Protein AF-A0A9W7GN10-F1 (afdb_monomer)

Radius of gyration: 28.18 Å; Cα contacts (8 Å, |Δi|>4): 131; chains: 1; bounding box: 59×63×64 Å

Structure (mmCIF, N/CA/C/O backbone):
data_AF-A0A9W7GN10-F1
#
_entry.id   AF-A0A9W7GN10-F1
#
loop_
_atom_site.group_PDB
_atom_site.id
_atom_site.type_symbol
_atom_site.label_atom_id
_atom_site.label_alt_id
_atom_site.label_comp_id
_atom_site.label_asym_id
_atom_site.label_entity_id
_atom_site.label_seq_id
_atom_site.pdbx_PDB_ins_code
_atom_site.Cartn_x
_atom_site.Cartn_y
_atom_site.Cartn_z
_atom_site.occupancy
_atom_site.B_iso_or_equiv
_atom_site.auth_seq_id
_atom_site.auth_comp_id
_atom_site.auth_asym_id
_atom_site.auth_atom_id
_atom_site.pdbx_PDB_model_num
ATOM 1 N N . MET A 1 1 ? 25.294 -47.839 -2.518 1.00 44.84 1 MET A N 1
ATOM 2 C CA . MET A 1 1 ? 24.244 -48.645 -3.181 1.00 44.84 1 MET A CA 1
ATOM 3 C C . MET A 1 1 ? 23.177 -48.865 -2.124 1.00 44.84 1 MET A C 1
ATOM 5 O O . MET A 1 1 ? 23.563 -49.245 -1.034 1.00 44.84 1 MET A O 1
ATOM 9 N N . ALA A 1 2 ? 21.905 -48.540 -2.294 1.00 44.47 2 ALA A N 1
ATOM 10 C CA . ALA A 1 2 ? 21.097 -48.477 -3.503 1.00 44.47 2 ALA A CA 1
ATOM 11 C C . ALA A 1 2 ? 20.222 -47.211 -3.514 1.00 44.47 2 ALA A C 1
ATOM 13 O O . ALA A 1 2 ? 19.892 -46.679 -2.459 1.00 44.47 2 ALA A O 1
ATOM 14 N N . GLY A 1 3 ? 19.918 -46.718 -4.716 1.00 45.72 3 GLY A N 1
ATOM 15 C CA . GLY A 1 3 ? 18.874 -45.724 -4.925 1.00 45.72 3 GLY A CA 1
ATOM 16 C C . GLY A 1 3 ? 17.519 -46.406 -4.810 1.00 45.72 3 GLY A C 1
ATOM 17 O O . GLY A 1 3 ? 17.308 -47.440 -5.442 1.00 45.72 3 GLY A O 1
ATOM 18 N N . GLU A 1 4 ? 16.644 -45.847 -3.984 1.00 52.84 4 GLU A N 1
ATOM 19 C CA . GLU A 1 4 ? 15.238 -46.224 -3.966 1.00 52.84 4 GLU A CA 1
ATOM 20 C C . GLU A 1 4 ? 14.547 -45.566 -5.162 1.00 52.84 4 GLU A C 1
ATOM 22 O O . GLU A 1 4 ? 14.570 -44.350 -5.363 1.00 52.84 4 GLU A O 1
ATOM 27 N N . ASP A 1 5 ? 14.037 -46.455 -5.999 1.00 51.25 5 ASP A N 1
ATOM 28 C CA . ASP A 1 5 ? 13.293 -46.253 -7.224 1.00 51.25 5 ASP A CA 1
ATOM 29 C C . ASP A 1 5 ? 11.908 -45.675 -6.887 1.00 51.25 5 ASP A C 1
ATOM 31 O O . ASP A 1 5 ? 11.032 -46.383 -6.400 1.00 51.25 5 ASP A O 1
ATOM 35 N N . LEU A 1 6 ? 11.710 -44.370 -7.109 1.00 53.41 6 LEU A N 1
ATOM 36 C CA . LEU A 1 6 ? 10.413 -43.680 -6.972 1.00 53.41 6 LEU A CA 1
ATOM 37 C C . LEU A 1 6 ? 9.517 -43.895 -8.214 1.00 53.41 6 LEU A C 1
ATOM 39 O O . LEU A 1 6 ? 8.816 -42.983 -8.651 1.00 53.41 6 LEU A O 1
ATOM 43 N N . GLY A 1 7 ? 9.609 -45.073 -8.835 1.00 54.56 7 GLY A N 1
ATOM 44 C CA . GLY A 1 7 ? 9.117 -45.355 -10.182 1.00 54.56 7 GLY A CA 1
ATOM 45 C C . GLY A 1 7 ? 7.857 -46.214 -10.295 1.00 54.56 7 GLY A C 1
ATOM 46 O O . GLY A 1 7 ? 7.603 -46.712 -11.389 1.00 54.56 7 GLY A O 1
ATOM 47 N N . GLN A 1 8 ? 7.072 -46.422 -9.237 1.00 55.97 8 GLN A N 1
ATOM 48 C CA . GLN A 1 8 ? 5.815 -47.182 -9.325 1.00 55.97 8 GLN A CA 1
ATOM 49 C C . GLN A 1 8 ? 4.685 -46.463 -8.582 1.00 55.97 8 GLN A C 1
ATOM 51 O O . GLN A 1 8 ? 4.942 -45.815 -7.574 1.00 55.97 8 GLN A O 1
ATOM 56 N N . ASP A 1 9 ? 3.473 -46.569 -9.138 1.00 51.78 9 ASP A N 1
ATOM 57 C CA . ASP A 1 9 ? 2.175 -46.062 -8.645 1.00 51.78 9 ASP A CA 1
ATOM 58 C C . ASP A 1 9 ? 1.602 -44.831 -9.383 1.00 51.78 9 ASP A C 1
ATOM 60 O O . ASP A 1 9 ? 1.036 -43.920 -8.783 1.00 51.78 9 ASP A O 1
ATOM 64 N N . PHE A 1 10 ? 1.687 -44.821 -10.721 1.00 50.47 10 PHE A N 1
ATOM 65 C CA . PHE A 1 10 ? 0.870 -43.940 -11.581 1.00 50.47 10 PHE A CA 1
ATOM 66 C C . PHE A 1 10 ? -0.143 -44.697 -12.464 1.00 50.47 10 PHE A C 1
ATOM 68 O O . PHE A 1 10 ? -0.707 -44.100 -13.379 1.00 50.47 10 PHE A O 1
ATOM 75 N N . ASP A 1 11 ? -0.408 -45.979 -12.188 1.00 50.91 11 ASP A N 1
ATOM 76 C CA . ASP A 1 11 ? -1.295 -46.814 -13.019 1.00 50.91 11 ASP A CA 1
ATOM 77 C C . ASP A 1 11 ? -2.729 -46.984 -12.467 1.00 50.91 11 ASP A C 1
ATOM 79 O O . ASP A 1 11 ? -3.570 -47.572 -13.142 1.00 50.91 11 ASP A O 1
ATOM 83 N N . ASP A 1 12 ? -3.060 -46.392 -11.312 1.00 53.00 12 ASP A N 1
ATOM 84 C CA . ASP A 1 12 ? -4.376 -46.552 -10.661 1.00 53.00 12 ASP A CA 1
ATOM 85 C C . ASP A 1 12 ? -5.367 -45.399 -10.916 1.00 53.00 12 ASP A C 1
ATOM 87 O O . ASP A 1 12 ? -6.375 -45.269 -10.221 1.00 53.00 12 ASP A O 1
ATOM 91 N N . PHE A 1 13 ? -5.141 -44.555 -11.930 1.00 49.00 13 PHE A N 1
ATOM 92 C CA . PHE A 1 13 ? -6.152 -43.574 -12.346 1.00 49.00 13 PHE A CA 1
ATOM 93 C C . PHE A 1 13 ? -7.230 -44.267 -13.194 1.00 49.00 13 PHE A C 1
ATOM 95 O O . PHE A 1 13 ? -7.307 -44.098 -14.416 1.00 49.00 13 PHE A O 1
ATOM 102 N N . ASP A 1 14 ? -8.060 -45.088 -12.545 1.00 53.44 14 ASP A N 1
ATOM 103 C CA . ASP A 1 14 ? -9.328 -45.492 -13.134 1.00 53.44 14 ASP A CA 1
ATOM 104 C C . ASP A 1 14 ? -10.125 -44.210 -13.445 1.00 53.44 14 ASP A C 1
ATOM 106 O O . 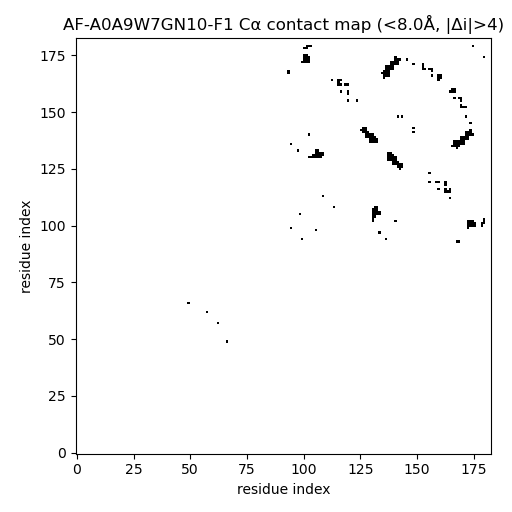ASP A 1 14 ? -10.152 -43.245 -12.684 1.00 53.44 14 ASP A O 1
ATOM 110 N N . GLY A 1 15 ? -10.660 -44.110 -14.658 1.00 55.91 15 GLY A N 1
ATOM 111 C CA . GLY A 1 15 ? -11.248 -42.873 -15.174 1.00 55.91 15 GLY A CA 1
ATOM 112 C C . GLY A 1 15 ? -12.588 -42.492 -14.532 1.00 55.91 15 GLY A C 1
ATOM 113 O O . GLY A 1 15 ? -13.401 -41.858 -15.208 1.00 55.91 15 GLY A O 1
ATOM 114 N N . THR A 1 16 ? -12.874 -42.903 -13.294 1.00 52.44 16 THR A N 1
ATOM 115 C CA . THR A 1 16 ? -14.098 -42.522 -12.591 1.00 52.44 16 THR A CA 1
ATOM 116 C C . THR A 1 16 ? -13.901 -41.163 -11.916 1.00 52.44 16 THR A C 1
ATOM 118 O O . THR A 1 16 ? -13.077 -40.971 -11.031 1.00 52.44 16 THR A O 1
ATOM 121 N N . SER A 1 17 ? -14.603 -40.139 -12.410 1.00 52.22 17 SER A N 1
ATOM 122 C CA . SER A 1 17 ? -14.473 -38.790 -11.859 1.00 52.22 17 SER A CA 1
ATOM 123 C C . SER A 1 17 ? -15.276 -38.673 -10.559 1.00 52.22 17 SER A C 1
ATOM 125 O O . SER A 1 17 ? -16.498 -38.809 -10.604 1.00 52.22 17 SER A O 1
ATOM 127 N N . ASP A 1 18 ? -14.632 -38.288 -9.455 1.00 57.78 18 ASP A N 1
ATOM 128 C CA . ASP A 1 18 ? -15.254 -37.915 -8.164 1.00 57.78 18 ASP A CA 1
ATOM 129 C C . ASP A 1 18 ? -16.036 -36.580 -8.214 1.00 57.78 18 ASP A C 1
ATOM 131 O O . ASP A 1 18 ? -16.223 -35.881 -7.214 1.00 57.78 18 ASP A O 1
ATOM 135 N N . ALA A 1 19 ? -16.483 -36.169 -9.402 1.00 56.00 19 ALA A N 1
ATOM 136 C CA . ALA A 1 19 ? -17.251 -34.948 -9.554 1.00 56.00 19 ALA A CA 1
ATOM 137 C C . ALA A 1 19 ? -18.649 -35.130 -8.927 1.00 56.00 19 ALA A C 1
ATOM 139 O O . ALA A 1 19 ? -19.344 -36.099 -9.244 1.00 56.00 19 ALA A O 1
ATOM 140 N N . PRO A 1 20 ? -19.102 -34.201 -8.066 1.00 55.50 20 PRO A N 1
ATOM 141 C CA . PRO A 1 20 ? -20.444 -34.250 -7.503 1.00 55.50 20 PRO A CA 1
ATOM 142 C C . PRO A 1 20 ? -21.514 -34.223 -8.616 1.00 55.50 20 PRO A C 1
ATOM 144 O O . PRO A 1 20 ? -21.316 -33.561 -9.646 1.00 55.50 20 PRO A O 1
ATOM 147 N N . PRO A 1 21 ? -22.660 -34.905 -8.411 1.00 58.84 21 PRO A N 1
ATOM 148 C CA . PRO A 1 21 ? -23.672 -35.150 -9.446 1.00 58.84 21 PRO A CA 1
ATOM 149 C C . PRO A 1 21 ? -24.326 -33.881 -10.021 1.00 58.84 21 PRO A C 1
ATOM 151 O O . PRO A 1 21 ? -24.891 -33.939 -11.109 1.00 58.84 21 PRO A O 1
ATOM 154 N N . ASP A 1 22 ? -24.190 -32.737 -9.341 1.00 58.12 22 ASP A N 1
ATOM 155 C CA . ASP A 1 22 ? -24.749 -31.436 -9.745 1.00 58.12 22 ASP A CA 1
ATOM 156 C C . ASP A 1 22 ? -23.720 -30.482 -10.378 1.00 58.12 22 ASP A C 1
ATOM 158 O O . ASP A 1 22 ? -23.957 -29.277 -10.511 1.00 58.12 22 ASP A O 1
ATOM 162 N N . SER A 1 23 ? -22.556 -30.988 -10.789 1.00 52.97 23 SER A N 1
ATOM 163 C CA . SER A 1 23 ? -21.639 -30.187 -11.598 1.00 52.97 23 SER A CA 1
ATOM 164 C C . SER A 1 23 ? -22.285 -29.873 -12.960 1.00 52.97 23 SER A C 1
ATOM 166 O O . SER A 1 23 ? -22.791 -30.777 -13.631 1.00 52.97 23 SER A O 1
ATOM 168 N N . PRO A 1 24 ? -22.313 -28.601 -13.408 1.00 55.91 24 PRO A N 1
ATOM 169 C CA . PRO A 1 24 ? -22.823 -28.281 -14.732 1.00 55.91 24 PRO A CA 1
ATOM 170 C C . PRO A 1 24 ? -22.014 -29.075 -15.763 1.00 55.91 24 PRO A C 1
ATOM 172 O O . PRO A 1 24 ? -20.814 -28.857 -15.910 1.00 55.91 24 PRO A O 1
ATOM 175 N N . GLN A 1 25 ? -22.684 -29.971 -16.499 1.00 53.56 25 GLN A N 1
ATOM 176 C CA . GLN A 1 25 ? -22.127 -30.861 -17.539 1.00 53.56 25 GLN A CA 1
ATOM 177 C C . GLN A 1 25 ? -21.469 -30.121 -18.722 1.00 53.56 25 GLN A C 1
ATOM 179 O O . GLN A 1 25 ? -21.142 -30.707 -19.754 1.00 53.56 25 GLN A O 1
ATOM 184 N N . TYR A 1 26 ? -21.278 -28.811 -18.603 1.00 51.88 26 TYR A N 1
ATOM 185 C CA . TYR A 1 26 ? -20.579 -27.984 -19.562 1.00 51.88 26 TYR A CA 1
ATOM 186 C C . TYR A 1 26 ? -19.070 -28.139 -19.368 1.00 51.88 26 TYR A C 1
ATOM 188 O O . TYR A 1 26 ? -18.374 -27.240 -18.900 1.00 51.88 26 TYR A O 1
ATOM 196 N N . SER A 1 27 ? -18.531 -29.279 -19.799 1.00 55.25 27 SER A N 1
ATOM 197 C CA . SER A 1 27 ? -17.137 -29.285 -20.230 1.00 55.25 27 SER A CA 1
ATOM 198 C C . SER A 1 27 ? -17.023 -28.254 -21.361 1.00 55.25 27 SER A C 1
ATOM 200 O O . SER A 1 27 ? -17.780 -28.349 -22.337 1.00 55.25 27 SER A O 1
ATOM 202 N N . PRO A 1 28 ? -16.145 -27.237 -21.263 1.00 55.19 28 PRO A N 1
ATOM 203 C CA . PRO A 1 28 ? -15.944 -26.310 -22.366 1.00 55.19 28 PRO A CA 1
ATOM 204 C C . PRO A 1 28 ? -15.623 -27.136 -23.609 1.00 55.19 28 PRO A C 1
ATOM 206 O O . PRO A 1 28 ? -14.780 -28.033 -23.548 1.00 55.19 28 PRO A O 1
ATOM 209 N N . LYS A 1 29 ? -16.339 -26.887 -24.717 1.00 56.59 29 LYS A N 1
ATOM 210 C CA . LYS A 1 29 ? -16.110 -27.600 -25.979 1.00 56.59 29 LYS A CA 1
ATOM 211 C C . LYS A 1 29 ? -14.614 -27.550 -26.260 1.00 56.59 29 LYS A C 1
ATOM 213 O O . LYS A 1 29 ? -14.083 -26.472 -26.518 1.00 56.59 29 LYS A O 1
ATOM 218 N N . VAL A 1 30 ? -13.949 -28.703 -26.189 1.00 54.75 30 VAL A N 1
ATOM 219 C CA . VAL A 1 30 ? -12.543 -28.829 -26.560 1.00 54.75 30 VAL A CA 1
ATOM 220 C C . VAL A 1 30 ? -12.482 -28.491 -28.040 1.00 54.75 30 VAL A C 1
ATOM 222 O O . VAL A 1 30 ? -12.820 -29.307 -28.900 1.00 54.75 30 VAL A O 1
ATOM 225 N N . VAL A 1 31 ? -12.143 -27.240 -28.341 1.00 59.53 31 VAL A N 1
ATOM 226 C CA . VAL A 1 31 ? -11.928 -26.789 -29.708 1.00 59.53 31 VAL A CA 1
ATOM 227 C C . VAL A 1 31 ? -10.751 -27.610 -30.206 1.00 59.53 31 VAL A C 1
ATOM 229 O O . VAL A 1 31 ? -9.636 -27.453 -29.721 1.00 59.53 31 VAL A O 1
ATOM 232 N N . LYS A 1 32 ? -10.997 -28.549 -31.123 1.00 57.34 32 LYS A N 1
ATOM 233 C CA . LYS A 1 32 ? -9.935 -29.343 -31.741 1.00 57.34 32 LYS A CA 1
ATOM 234 C C . LYS A 1 32 ? -9.105 -28.408 -32.619 1.00 57.34 32 LYS A C 1
ATOM 236 O O . LYS A 1 32 ? -9.384 -28.260 -33.799 1.00 57.34 32 LYS A O 1
ATOM 241 N N . TYR A 1 33 ? -8.057 -27.816 -32.058 1.00 54.06 33 TYR A N 1
ATOM 242 C CA . TYR A 1 33 ? -7.046 -27.014 -32.763 1.00 54.06 33 TYR A CA 1
ATOM 243 C C . TYR A 1 33 ? -6.107 -27.865 -33.641 1.00 54.06 33 TYR A C 1
ATOM 245 O O . TYR A 1 33 ? -5.028 -27.418 -34.010 1.00 54.06 33 TYR A O 1
ATOM 253 N N . LYS A 1 34 ? -6.516 -29.089 -34.018 1.00 59.22 34 LYS A N 1
ATOM 254 C CA . LYS A 1 34 ? -5.799 -29.965 -34.961 1.00 59.22 34 LYS A CA 1
ATOM 255 C C . LYS A 1 34 ? -5.964 -29.489 -36.411 1.00 59.22 34 LYS A C 1
ATOM 257 O O . LYS A 1 34 ? -6.233 -30.283 -37.306 1.00 59.22 34 LYS A O 1
ATOM 262 N N . THR A 1 35 ? -5.822 -28.195 -36.651 1.00 66.00 35 THR A N 1
ATOM 263 C CA . THR A 1 35 ? -5.437 -27.729 -37.978 1.00 66.00 35 THR A CA 1
ATOM 264 C C . THR A 1 35 ? -3.947 -28.023 -38.092 1.00 66.00 35 THR A C 1
ATOM 266 O O . THR A 1 35 ? -3.195 -27.664 -37.186 1.00 66.00 35 THR A O 1
ATOM 269 N N . GLU A 1 36 ? -3.519 -28.718 -39.147 1.00 66.69 36 GLU A N 1
ATOM 270 C CA . GLU A 1 36 ? -2.093 -28.938 -39.409 1.00 66.69 36 GLU A CA 1
ATOM 271 C C . GLU A 1 36 ? -1.365 -27.596 -39.300 1.00 66.69 36 GLU A C 1
ATOM 273 O O . GLU A 1 36 ? -1.706 -26.634 -39.994 1.00 66.69 36 GLU A O 1
ATOM 278 N N . TRP A 1 37 ? -0.429 -27.496 -38.356 1.00 71.81 37 TRP A N 1
ATOM 279 C CA . TRP A 1 37 ? 0.327 -26.272 -38.142 1.00 71.81 37 TRP A CA 1
ATOM 280 C C . TRP A 1 37 ? 1.178 -26.019 -39.385 1.00 71.81 37 TRP A C 1
ATOM 282 O O . TRP A 1 37 ? 2.185 -26.683 -39.606 1.00 71.81 37 TRP A O 1
ATOM 292 N N . LYS A 1 38 ? 0.764 -25.055 -40.211 1.00 74.44 38 LYS A N 1
ATOM 293 C CA . LYS A 1 38 ? 1.443 -24.691 -41.467 1.00 74.44 38 LYS A CA 1
ATOM 294 C C . LYS A 1 38 ? 2.706 -23.842 -41.253 1.00 74.44 38 LYS A C 1
ATOM 296 O O . LYS A 1 38 ? 3.162 -23.188 -42.183 1.00 74.44 38 LYS A O 1
ATOM 301 N N . GLY A 1 39 ? 3.251 -23.829 -40.034 1.00 75.38 39 GLY A N 1
ATOM 302 C CA . GLY A 1 39 ? 4.302 -22.903 -39.627 1.00 75.38 39 GLY A CA 1
ATOM 303 C C . GLY A 1 39 ? 3.787 -21.474 -39.435 1.00 7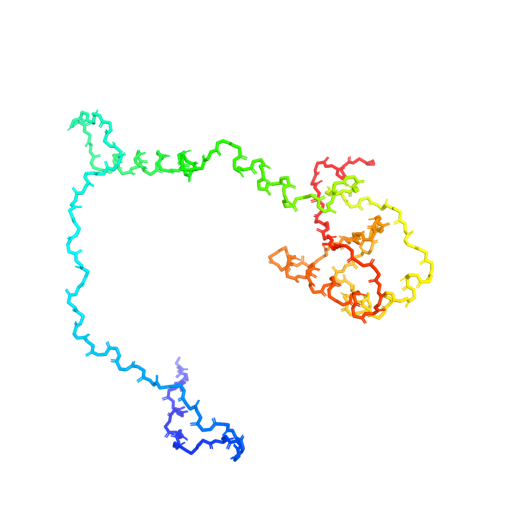5.38 39 GLY A C 1
ATOM 304 O O . GLY A 1 39 ? 2.605 -21.172 -39.619 1.00 75.38 39 GLY A O 1
ATOM 305 N N . PHE A 1 40 ? 4.680 -20.580 -39.020 1.00 69.38 40 PHE A N 1
ATOM 306 C CA . PHE A 1 40 ? 4.423 -19.145 -39.118 1.00 69.38 40 PHE A CA 1
ATOM 307 C C . PHE A 1 40 ? 4.556 -18.726 -40.583 1.00 69.38 40 PHE A C 1
ATOM 309 O O . PHE A 1 40 ? 5.404 -19.253 -41.294 1.00 69.38 40 PHE A O 1
ATOM 316 N N . THR A 1 41 ? 3.740 -17.775 -41.038 1.00 75.94 41 THR A N 1
ATOM 317 C CA . THR A 1 41 ? 3.950 -17.144 -42.347 1.00 75.94 41 THR A CA 1
ATOM 318 C C . THR A 1 41 ? 5.349 -16.544 -42.396 1.00 75.94 41 THR A C 1
ATOM 320 O O . THR A 1 41 ? 5.691 -15.777 -41.486 1.00 75.94 41 THR A O 1
ATOM 323 N N . ASP A 1 42 ? 6.112 -16.851 -43.447 1.00 62.62 42 ASP A N 1
ATOM 324 C CA . ASP A 1 42 ? 7.385 -16.187 -43.709 1.00 62.62 42 ASP A CA 1
ATOM 325 C C . ASP A 1 42 ? 7.139 -14.683 -43.751 1.00 62.62 42 ASP A C 1
ATOM 327 O O . ASP A 1 42 ? 6.392 -14.159 -44.580 1.00 62.62 42 ASP A O 1
ATOM 331 N N . ARG A 1 43 ? 7.709 -13.987 -42.770 1.00 51.25 43 ARG A N 1
ATOM 332 C CA . ARG A 1 43 ? 7.713 -12.532 -42.763 1.00 51.25 43 ARG A CA 1
ATOM 333 C C . ARG A 1 43 ? 8.867 -12.100 -43.644 1.00 51.25 43 ARG A C 1
ATOM 335 O O . ARG A 1 43 ? 9.951 -12.675 -43.546 1.00 51.25 43 ARG A O 1
ATOM 342 N N . GLU A 1 44 ? 8.648 -11.074 -44.460 1.00 53.28 44 GLU A N 1
ATOM 343 C CA . GLU A 1 44 ? 9.765 -10.388 -45.099 1.00 53.28 44 GLU A CA 1
ATOM 344 C C . GLU A 1 44 ? 10.795 -10.054 -44.023 1.00 53.28 44 GLU A C 1
ATOM 346 O O . GLU A 1 44 ? 10.456 -9.519 -42.960 1.00 53.28 44 GLU A O 1
ATOM 351 N N . ILE A 1 45 ? 12.052 -10.410 -44.288 1.00 56.19 45 ILE A N 1
ATOM 352 C CA . ILE A 1 45 ? 13.176 -9.997 -43.459 1.00 56.19 45 ILE A CA 1
ATOM 353 C C . ILE A 1 45 ? 13.319 -8.494 -43.686 1.00 56.19 45 ILE A C 1
ATOM 355 O O . ILE A 1 45 ? 14.129 -8.033 -44.486 1.00 56.19 45 ILE A O 1
ATOM 359 N N . THR A 1 46 ? 12.487 -7.706 -43.009 1.00 47.62 46 THR A N 1
ATOM 360 C CA . THR A 1 46 ? 12.707 -6.275 -42.880 1.00 47.62 46 THR A CA 1
ATOM 361 C C . THR A 1 46 ? 14.022 -6.160 -42.133 1.00 47.62 46 THR A C 1
ATOM 363 O O . THR A 1 46 ? 14.100 -6.598 -40.981 1.00 47.62 46 THR A O 1
ATOM 366 N N . GLY A 1 47 ? 15.062 -5.692 -42.827 1.00 50.50 47 GLY A N 1
ATOM 367 C CA . GLY A 1 47 ? 16.420 -5.594 -42.306 1.00 50.50 47 GLY A CA 1
ATOM 368 C C . GLY A 1 47 ? 16.435 -5.117 -40.857 1.00 50.50 47 GLY A C 1
ATOM 369 O O . GLY A 1 47 ? 15.604 -4.305 -40.442 1.00 50.50 47 GLY A O 1
ATOM 370 N N . ASN A 1 48 ? 17.355 -5.684 -40.080 1.00 46.31 48 ASN A N 1
ATOM 371 C CA . ASN A 1 48 ? 17.520 -5.397 -38.663 1.00 46.31 48 ASN A CA 1
ATOM 372 C C . ASN A 1 48 ? 17.384 -3.879 -38.428 1.00 46.31 48 ASN A C 1
ATOM 374 O O . ASN A 1 48 ? 18.099 -3.097 -39.051 1.00 46.31 48 ASN A O 1
ATOM 378 N N . ARG A 1 49 ? 16.451 -3.452 -37.566 1.00 47.56 49 ARG A N 1
ATOM 379 C CA . ARG A 1 49 ? 16.072 -2.030 -37.380 1.00 47.56 49 ARG A CA 1
ATOM 380 C C . ARG A 1 49 ? 17.210 -1.131 -36.864 1.00 47.56 49 ARG A C 1
ATOM 382 O O . ARG A 1 49 ? 17.019 0.070 -36.741 1.00 47.56 49 ARG A O 1
ATOM 389 N N . PHE A 1 50 ? 18.380 -1.712 -36.610 1.00 46.59 50 PHE A N 1
ATOM 390 C CA . PHE A 1 50 ? 19.661 -1.054 -36.343 1.00 46.59 50 PHE A CA 1
ATOM 391 C C . PHE A 1 50 ? 20.409 -0.652 -37.628 1.00 46.59 50 PHE A C 1
ATOM 393 O O . PHE A 1 50 ? 21.628 -0.512 -37.627 1.00 46.59 50 PHE A O 1
ATOM 400 N N . GLY A 1 51 ? 19.693 -0.496 -38.744 1.00 41.16 51 GLY A N 1
ATOM 401 C CA . GLY A 1 51 ? 20.228 -0.021 -40.016 1.00 41.16 51 GLY A CA 1
ATOM 402 C C . GLY A 1 51 ? 20.574 1.469 -39.994 1.00 41.16 51 GLY A C 1
ATOM 403 O O . GLY A 1 51 ? 19.981 2.250 -40.730 1.00 41.16 51 GLY A O 1
ATOM 404 N N . GLY A 1 52 ? 21.540 1.863 -39.165 1.00 46.97 52 GLY A N 1
ATOM 405 C CA . GLY A 1 52 ? 22.509 2.869 -39.591 1.00 46.97 52 GLY A CA 1
ATOM 406 C C . GLY A 1 52 ? 23.465 2.222 -40.594 1.00 46.97 52 GLY A C 1
ATOM 407 O O . GLY A 1 52 ? 23.571 0.997 -40.637 1.00 46.97 52 GLY A O 1
ATOM 408 N N . THR A 1 53 ? 24.141 3.011 -41.427 1.00 46.97 53 THR A N 1
ATOM 409 C CA . THR A 1 53 ? 25.214 2.534 -42.313 1.00 46.97 53 THR A CA 1
ATOM 410 C C . THR A 1 53 ? 26.298 1.854 -41.483 1.00 46.97 53 THR A C 1
ATOM 412 O O . THR A 1 53 ? 27.215 2.510 -40.991 1.00 46.97 53 THR A O 1
ATOM 415 N N . VAL A 1 54 ? 26.177 0.544 -41.282 1.00 49.06 54 VAL A N 1
ATOM 416 C CA . VAL A 1 54 ? 27.238 -0.244 -40.676 1.00 49.06 54 VAL A CA 1
ATOM 417 C C . VAL A 1 54 ? 28.264 -0.440 -41.776 1.00 49.06 54 VAL A C 1
ATOM 419 O O . VAL A 1 54 ? 27.998 -1.151 -42.740 1.00 49.06 54 VAL A O 1
ATOM 422 N N . SER A 1 55 ? 29.407 0.236 -41.671 1.00 47.53 55 SER A N 1
ATOM 423 C CA . SER A 1 55 ? 30.584 -0.167 -42.435 1.00 47.53 55 SER A CA 1
ATOM 424 C C . SER A 1 55 ? 30.808 -1.656 -42.177 1.00 47.53 55 SER A C 1
ATOM 426 O O . SER A 1 55 ? 30.840 -2.075 -41.020 1.00 47.53 55 SER A O 1
ATOM 428 N N . ASP A 1 56 ? 30.936 -2.453 -43.232 1.00 49.28 56 ASP A N 1
ATOM 429 C CA . ASP A 1 56 ? 31.051 -3.918 -43.179 1.00 49.28 56 ASP A CA 1
ATOM 430 C C . ASP A 1 56 ? 32.377 -4.437 -42.587 1.00 49.28 56 ASP A C 1
ATOM 432 O O . ASP A 1 56 ? 32.813 -5.553 -42.861 1.00 49.28 56 ASP A O 1
ATOM 436 N N . GLU A 1 57 ? 33.018 -3.660 -41.722 1.00 53.81 57 GLU A N 1
ATOM 437 C CA . GLU A 1 57 ? 34.282 -4.004 -41.089 1.00 53.81 57 GLU A CA 1
ATOM 438 C C . GLU A 1 57 ? 34.056 -4.269 -39.595 1.00 53.81 57 GLU A C 1
ATOM 440 O O . GLU A 1 57 ? 33.824 -3.355 -38.805 1.00 53.81 57 GLU A O 1
ATOM 445 N N . GLY A 1 58 ? 34.075 -5.552 -39.211 1.00 56.50 58 GLY A N 1
ATOM 446 C CA . GLY A 1 58 ? 34.038 -5.993 -37.811 1.00 56.50 58 GLY A CA 1
ATOM 447 C C . GLY A 1 58 ? 33.645 -7.465 -37.636 1.00 56.50 58 GLY A C 1
ATOM 448 O O . GLY A 1 58 ? 32.743 -7.968 -38.311 1.00 56.50 58 GLY A O 1
ATOM 449 N N . HIS A 1 59 ? 34.304 -8.171 -36.709 1.00 60.69 59 HIS A N 1
ATOM 450 C CA . HIS A 1 59 ? 34.006 -9.573 -36.396 1.00 60.69 59 HIS A CA 1
ATOM 451 C C . HIS A 1 59 ? 32.590 -9.727 -35.802 1.00 60.69 59 HIS A C 1
ATOM 453 O O . HIS A 1 59 ? 32.153 -8.947 -34.955 1.00 60.69 59 HIS A O 1
ATOM 459 N N . ALA A 1 60 ? 31.866 -10.782 -36.198 1.00 61.78 60 ALA A N 1
ATOM 460 C CA . ALA A 1 60 ? 30.454 -11.001 -35.846 1.00 61.78 60 ALA A CA 1
ATOM 461 C C . ALA A 1 60 ? 30.147 -10.970 -34.330 1.00 61.78 60 ALA A C 1
ATOM 463 O O . ALA A 1 60 ? 29.057 -10.561 -33.925 1.00 61.78 60 ALA A O 1
ATOM 464 N N . GLY A 1 61 ? 31.102 -11.373 -33.485 1.00 67.38 61 GLY A N 1
ATOM 465 C CA . GLY A 1 61 ? 30.953 -11.343 -32.026 1.00 67.38 61 GLY A CA 1
ATOM 466 C C . GLY A 1 61 ? 30.919 -9.929 -31.437 1.00 67.38 61 GLY A C 1
ATOM 467 O O . GLY A 1 61 ? 30.154 -9.667 -30.509 1.00 67.38 61 GLY A O 1
ATOM 468 N N . GLU A 1 62 ? 31.691 -9.002 -32.000 1.00 68.44 62 GLU A N 1
ATOM 469 C CA . GLU A 1 62 ? 31.743 -7.604 -31.555 1.00 68.44 62 GLU A CA 1
ATOM 470 C C . GLU A 1 62 ? 30.454 -6.876 -31.938 1.00 68.44 62 GLU A C 1
ATOM 472 O O . GLU A 1 62 ? 29.820 -6.254 -31.086 1.00 68.44 62 GLU A O 1
ATOM 477 N N . ARG A 1 63 ? 29.959 -7.101 -33.162 1.00 65.50 63 ARG A N 1
ATOM 478 C CA . ARG A 1 63 ? 28.676 -6.552 -33.635 1.00 65.50 63 ARG A CA 1
ATOM 479 C C . ARG A 1 63 ? 27.487 -7.025 -32.796 1.00 65.50 63 ARG A C 1
ATOM 481 O O . ARG A 1 63 ? 26.575 -6.247 -32.527 1.00 65.50 63 ARG A O 1
ATOM 488 N N . LEU A 1 64 ? 27.489 -8.280 -32.340 1.00 67.00 64 LEU A N 1
ATOM 489 C CA . LEU A 1 64 ? 26.449 -8.788 -31.439 1.00 67.00 64 LEU A CA 1
ATOM 490 C C . LEU A 1 64 ? 26.488 -8.090 -30.072 1.00 67.00 64 LEU A C 1
ATOM 492 O O . LEU A 1 64 ? 25.439 -7.795 -29.497 1.00 67.00 64 LEU A O 1
ATOM 496 N N . ASN A 1 65 ? 27.682 -7.831 -29.540 1.00 72.69 65 ASN A N 1
ATOM 497 C CA . ASN A 1 65 ? 27.842 -7.114 -28.277 1.00 72.69 65 ASN A CA 1
ATOM 498 C C . ASN A 1 65 ? 27.434 -5.644 -28.406 1.00 72.69 65 ASN A C 1
ATOM 500 O O . ASN A 1 65 ? 26.776 -5.124 -27.504 1.00 72.69 65 ASN A O 1
ATOM 504 N N . ASP A 1 66 ? 27.743 -5.013 -29.535 1.00 73.00 66 ASP A N 1
ATOM 505 C CA . ASP A 1 66 ? 27.352 -3.640 -29.839 1.00 73.00 66 ASP A CA 1
ATOM 506 C C . ASP A 1 66 ? 25.836 -3.513 -30.015 1.00 73.00 66 ASP A C 1
ATOM 508 O O . ASP A 1 66 ? 25.223 -2.683 -29.348 1.00 73.00 66 ASP A O 1
ATOM 512 N N . ALA A 1 67 ? 25.200 -4.413 -30.771 1.00 64.94 67 ALA A N 1
ATOM 513 C CA . ALA A 1 67 ? 23.744 -4.450 -30.915 1.00 64.94 67 ALA A CA 1
ATOM 514 C C . ALA A 1 67 ? 23.034 -4.715 -29.575 1.00 64.94 67 ALA A C 1
ATOM 516 O O . ALA A 1 67 ? 22.013 -4.104 -29.266 1.00 64.94 67 ALA A O 1
ATOM 517 N N . ARG A 1 68 ? 23.583 -5.594 -28.722 1.00 68.75 68 ARG A N 1
ATOM 518 C CA . ARG A 1 68 ? 23.066 -5.812 -27.357 1.00 68.75 68 ARG A CA 1
ATOM 519 C C . ARG A 1 68 ? 23.238 -4.577 -26.476 1.00 68.75 68 ARG A C 1
ATOM 521 O O . ARG A 1 68 ? 22.373 -4.309 -25.644 1.00 68.75 68 ARG A O 1
ATOM 528 N N . ARG A 1 69 ? 24.352 -3.855 -26.614 1.00 71.38 69 ARG A N 1
ATOM 529 C CA . ARG A 1 69 ? 24.621 -2.615 -25.877 1.00 71.38 69 ARG A CA 1
ATOM 530 C C . ARG A 1 69 ? 23.651 -1.522 -26.310 1.00 71.38 69 ARG A C 1
ATOM 532 O O . ARG A 1 69 ? 23.029 -0.919 -25.444 1.00 71.38 69 ARG A O 1
ATOM 539 N N . GLU A 1 70 ? 23.450 -1.353 -27.610 1.00 66.44 70 GLU A N 1
ATOM 540 C CA . GLU A 1 70 ? 22.503 -0.399 -28.183 1.00 66.44 70 GLU A CA 1
ATOM 541 C C . GLU A 1 70 ? 21.059 -0.732 -27.788 1.00 66.44 70 GLU A C 1
ATOM 543 O O . GLU A 1 70 ? 20.343 0.133 -27.293 1.00 66.44 70 GLU A O 1
ATOM 548 N N . ALA A 1 71 ? 20.647 -2.000 -27.877 1.00 64.06 71 ALA A N 1
ATOM 549 C CA . ALA A 1 71 ? 19.322 -2.437 -27.437 1.00 64.06 71 ALA A CA 1
ATOM 550 C C . ALA A 1 71 ? 19.087 -2.205 -25.932 1.00 64.06 71 ALA A C 1
ATOM 552 O O . ALA A 1 71 ? 17.988 -1.836 -25.527 1.00 64.06 71 ALA A O 1
ATOM 553 N N . ARG A 1 72 ? 20.112 -2.384 -25.085 1.00 65.06 72 ARG A N 1
ATOM 554 C CA . ARG A 1 72 ? 20.023 -2.095 -23.641 1.00 65.06 72 ARG A CA 1
ATOM 555 C C . ARG A 1 72 ? 20.001 -0.597 -23.343 1.00 65.06 72 ARG A C 1
ATOM 557 O O . ARG A 1 72 ? 19.295 -0.189 -22.427 1.00 65.06 72 ARG A O 1
ATOM 564 N N . GLN A 1 73 ? 20.755 0.204 -24.094 1.00 67.31 73 GLN A N 1
ATOM 565 C CA . GLN A 1 73 ? 20.772 1.665 -23.964 1.00 67.31 73 GLN A CA 1
ATOM 566 C C . GLN A 1 73 ? 19.450 2.286 -24.433 1.00 67.31 73 GLN A C 1
ATOM 568 O O . GLN A 1 73 ? 18.923 3.179 -23.777 1.00 67.31 73 GLN A O 1
ATOM 573 N N . ASN A 1 74 ? 18.867 1.743 -25.502 1.00 62.34 74 ASN A N 1
ATOM 574 C CA . ASN A 1 74 ? 17.643 2.228 -26.134 1.00 62.34 74 ASN A CA 1
ATOM 575 C C . ASN A 1 74 ? 16.402 1.402 -25.762 1.00 62.34 74 ASN A C 1
ATOM 577 O O . ASN A 1 74 ? 15.393 1.457 -26.465 1.00 62.34 74 ASN A O 1
ATOM 581 N N . ASN A 1 75 ? 16.436 0.658 -24.650 1.00 57.09 75 ASN A N 1
ATOM 582 C CA . ASN A 1 75 ? 15.373 -0.283 -24.264 1.00 57.09 75 ASN A CA 1
ATOM 583 C C . ASN A 1 75 ? 13.995 0.391 -24.070 1.00 57.09 75 ASN A C 1
ATOM 585 O O . ASN A 1 75 ? 12.970 -0.285 -24.047 1.00 57.09 75 ASN A O 1
ATOM 589 N N . ASN A 1 76 ? 13.970 1.729 -23.988 1.00 56.38 76 ASN A N 1
ATOM 590 C CA . ASN A 1 76 ? 12.776 2.562 -23.844 1.00 56.38 76 ASN A CA 1
ATOM 591 C C . ASN A 1 76 ? 12.576 3.561 -25.002 1.00 56.38 76 ASN A C 1
ATOM 593 O O . ASN A 1 76 ? 11.738 4.443 -24.879 1.00 56.38 76 ASN A O 1
ATOM 597 N N . ALA A 1 77 ? 13.309 3.458 -26.119 1.00 57.09 77 ALA A N 1
ATOM 598 C CA . ALA A 1 77 ? 13.214 4.417 -27.235 1.00 57.09 77 ALA A CA 1
ATOM 599 C C . ALA A 1 77 ? 11.833 4.438 -27.926 1.00 57.09 77 ALA A C 1
ATOM 601 O O . ALA A 1 77 ? 11.515 5.357 -28.673 1.00 57.09 77 ALA A O 1
ATOM 602 N N . TRP A 1 78 ? 11.014 3.417 -27.675 1.00 63.38 78 TRP A N 1
ATOM 603 C CA . TRP A 1 78 ? 9.631 3.301 -28.139 1.00 63.38 78 TRP A CA 1
ATOM 604 C C . TRP A 1 78 ? 8.621 4.008 -27.223 1.00 63.38 78 TRP A C 1
ATOM 606 O O . TRP A 1 78 ? 7.462 4.161 -27.602 1.00 63.38 78 TRP A O 1
ATOM 616 N N . LEU A 1 79 ? 9.040 4.431 -26.029 1.00 65.81 79 LEU A N 1
ATOM 617 C CA . LEU A 1 79 ? 8.228 5.199 -25.094 1.00 65.81 79 LEU A CA 1
ATOM 618 C C . LEU A 1 79 ? 8.650 6.664 -25.156 1.00 65.81 79 LEU A C 1
ATOM 620 O O . LEU A 1 79 ? 9.837 6.980 -25.238 1.00 65.81 79 LEU A O 1
ATOM 624 N N . SER A 1 80 ? 7.678 7.574 -25.100 1.00 74.94 80 SER A N 1
ATOM 625 C CA . SER A 1 80 ? 7.995 8.998 -25.004 1.00 74.94 80 SER A CA 1
ATOM 626 C C . SER A 1 80 ? 8.815 9.262 -23.730 1.00 74.94 80 SER A C 1
ATOM 628 O O . SER A 1 80 ? 8.608 8.574 -22.723 1.00 74.94 80 SER A O 1
ATOM 630 N N . PRO A 1 81 ? 9.705 10.273 -23.718 1.00 74.25 81 PRO A N 1
ATOM 631 C CA . PRO A 1 81 ? 10.462 10.646 -22.518 1.00 74.25 81 PRO A CA 1
ATOM 632 C C . PRO A 1 81 ? 9.578 10.878 -21.280 1.00 74.25 81 PRO A C 1
ATOM 634 O O . PRO A 1 81 ? 10.003 10.639 -20.152 1.00 74.25 81 PRO A O 1
ATOM 637 N N . GLU A 1 82 ? 8.328 11.286 -21.499 1.00 77.12 82 GLU A N 1
ATOM 638 C CA . GLU A 1 82 ? 7.320 11.549 -20.469 1.00 77.12 82 GLU A CA 1
ATOM 639 C C . GLU A 1 82 ? 6.689 10.274 -19.884 1.00 77.12 82 GLU A C 1
ATOM 641 O O . GLU A 1 82 ? 6.243 10.280 -18.740 1.00 77.12 82 GLU A O 1
ATOM 646 N N . SER A 1 83 ? 6.711 9.146 -20.604 1.00 73.94 83 SER A N 1
ATOM 647 C CA . SER A 1 83 ? 6.013 7.911 -20.205 1.00 73.94 83 SER A CA 1
ATOM 648 C C . SER A 1 83 ? 6.469 7.366 -18.846 1.00 73.94 83 SER A C 1
ATOM 650 O O . SER A 1 83 ? 5.655 6.883 -18.060 1.00 73.94 83 SER A O 1
ATOM 652 N N . SER A 1 84 ? 7.770 7.445 -18.548 1.00 69.81 84 SER A N 1
ATOM 653 C CA . SER A 1 84 ? 8.319 6.982 -17.267 1.00 69.81 84 SER A CA 1
ATOM 654 C C . SER A 1 84 ? 7.926 7.911 -16.103 1.00 69.81 84 SER A C 1
ATOM 656 O O . SER A 1 84 ? 7.323 7.413 -15.147 1.00 69.81 84 SER A O 1
ATOM 658 N N . PRO A 1 85 ? 8.165 9.240 -16.165 1.00 72.81 85 PRO A N 1
ATOM 659 C CA . PRO A 1 85 ? 7.642 10.189 -15.180 1.00 72.81 85 PRO A CA 1
ATOM 660 C C . PRO A 1 85 ? 6.137 10.048 -14.932 1.00 72.81 85 PRO A C 1
ATOM 662 O O . PRO A 1 85 ? 5.731 9.904 -13.781 1.00 72.81 85 PRO A O 1
ATOM 665 N N . THR A 1 86 ? 5.320 9.985 -15.990 1.00 79.31 86 THR A N 1
ATOM 666 C CA . THR A 1 86 ? 3.859 9.853 -15.878 1.00 79.31 86 THR A CA 1
ATOM 667 C C . THR A 1 86 ? 3.450 8.541 -15.213 1.00 79.31 86 THR A C 1
ATOM 669 O O . THR A 1 86 ? 2.556 8.530 -14.365 1.00 79.31 86 THR A O 1
ATOM 672 N N . PHE A 1 87 ? 4.116 7.427 -15.536 1.00 74.81 87 PHE A N 1
ATOM 673 C CA . PHE A 1 87 ? 3.877 6.152 -14.859 1.00 74.81 87 PHE A CA 1
ATOM 674 C C . PHE A 1 87 ? 4.172 6.247 -13.358 1.00 74.81 87 PHE A C 1
ATOM 676 O O . PHE A 1 87 ? 3.379 5.777 -12.542 1.00 74.81 87 PHE A O 1
ATOM 683 N N . TRP A 1 88 ? 5.292 6.863 -12.974 1.00 69.31 88 TRP A N 1
ATOM 684 C CA . TRP A 1 88 ? 5.669 7.004 -11.568 1.00 69.31 88 TRP A CA 1
ATOM 685 C C . TRP A 1 88 ? 4.796 8.001 -10.805 1.00 69.31 88 TRP A C 1
ATOM 687 O O . TRP A 1 88 ? 4.489 7.745 -9.639 1.00 69.31 88 TRP A O 1
ATOM 697 N N . GLU A 1 89 ? 4.365 9.093 -11.435 1.00 74.81 89 GLU A N 1
ATOM 698 C CA . GLU A 1 89 ? 3.384 10.018 -10.863 1.00 74.81 89 GLU A CA 1
AT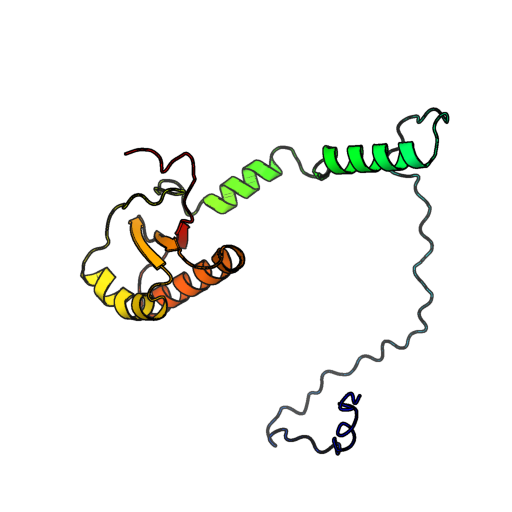OM 699 C C . GLU A 1 89 ? 2.040 9.331 -10.651 1.00 74.81 89 GLU A C 1
ATOM 701 O O . GLU A 1 89 ? 1.539 9.334 -9.532 1.00 74.81 89 GLU A O 1
ATOM 706 N N . SER A 1 90 ? 1.495 8.674 -11.678 1.00 73.81 90 SER A N 1
ATOM 707 C CA . SER A 1 90 ? 0.241 7.913 -11.587 1.00 73.81 90 SER A CA 1
ATOM 708 C C . SER A 1 90 ? 0.313 6.853 -10.488 1.00 73.81 90 SER A C 1
ATOM 710 O O . SER A 1 90 ? -0.541 6.782 -9.601 1.00 73.81 90 SER A O 1
ATOM 712 N N . LYS A 1 91 ? 1.405 6.082 -10.468 1.00 67.62 91 LYS A N 1
ATOM 713 C CA . LYS A 1 91 ? 1.633 5.042 -9.465 1.00 67.62 91 LYS A CA 1
ATOM 714 C C . LYS A 1 91 ? 1.702 5.596 -8.043 1.00 67.62 91 LYS A C 1
ATOM 716 O O . LYS A 1 91 ? 1.318 4.886 -7.123 1.00 67.62 91 LYS A O 1
ATOM 721 N N . ASN A 1 92 ? 2.192 6.818 -7.842 1.00 68.00 92 ASN A N 1
ATOM 722 C CA . ASN A 1 92 ? 2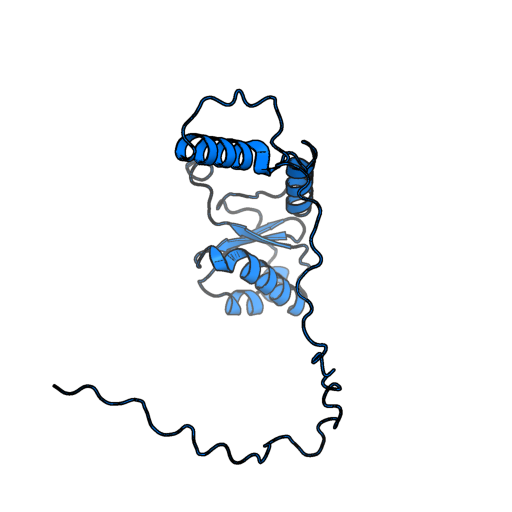.312 7.434 -6.519 1.00 68.00 92 ASN A CA 1
ATOM 723 C C . ASN A 1 92 ? 1.221 8.478 -6.227 1.00 68.00 92 ASN A C 1
ATOM 725 O O . ASN A 1 92 ? 1.256 9.085 -5.159 1.00 68.00 92 ASN A O 1
ATOM 729 N N . ALA A 1 93 ? 0.254 8.688 -7.125 1.00 69.94 93 ALA A N 1
ATOM 730 C CA . ALA A 1 93 ? -0.752 9.742 -6.999 1.00 69.94 93 ALA A CA 1
ATOM 731 C C . ALA A 1 93 ? -1.577 9.610 -5.709 1.00 69.94 93 ALA A C 1
ATOM 733 O O . ALA A 1 93 ? -1.825 10.605 -5.034 1.00 69.94 93 ALA A O 1
ATOM 734 N N . HIS A 1 94 ? -1.906 8.376 -5.317 1.00 65.19 94 HIS A N 1
ATOM 735 C CA . HIS A 1 94 ? -2.627 8.060 -4.078 1.00 65.19 94 HIS A CA 1
ATOM 736 C C . HIS A 1 94 ? -1.820 8.333 -2.793 1.00 65.19 94 HIS A C 1
ATOM 738 O O . HIS A 1 94 ? -2.385 8.330 -1.709 1.00 65.19 94 HIS A O 1
ATOM 744 N N . MET A 1 95 ? -0.510 8.585 -2.906 1.00 66.12 95 MET A N 1
ATOM 745 C CA . MET A 1 95 ? 0.389 8.884 -1.783 1.00 66.12 95 MET A CA 1
ATOM 746 C C . MET A 1 95 ? 0.877 10.340 -1.787 1.00 66.12 95 MET A C 1
ATOM 748 O O . MET A 1 95 ? 1.802 10.689 -1.050 1.00 66.12 95 MET A O 1
ATOM 752 N N . LYS A 1 96 ? 0.326 11.202 -2.650 1.00 65.69 96 LYS A N 1
ATOM 753 C CA . LYS A 1 96 ? 0.772 12.594 -2.768 1.00 65.69 96 LYS A CA 1
ATOM 754 C C . LYS A 1 96 ? 0.399 13.366 -1.496 1.00 65.69 96 LYS A C 1
ATOM 756 O O . LYS A 1 96 ? -0.773 13.470 -1.161 1.00 65.69 96 LYS A O 1
ATOM 761 N N . GLY A 1 97 ? 1.404 13.911 -0.8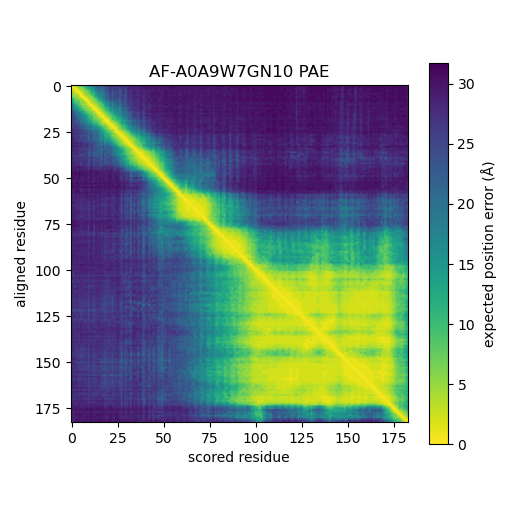06 1.00 65.56 97 GLY A N 1
ATOM 762 C CA . GLY A 1 97 ? 1.229 14.623 0.469 1.00 65.56 97 GLY A CA 1
ATOM 763 C C . GLY A 1 97 ? 1.379 13.752 1.720 1.00 65.56 97 GLY A C 1
ATOM 764 O O . GLY A 1 97 ? 1.254 14.275 2.819 1.00 65.56 97 GLY A O 1
ATOM 765 N N . ILE A 1 98 ? 1.682 12.461 1.554 1.00 72.94 98 ILE A N 1
ATOM 766 C CA . ILE A 1 98 ? 1.868 11.501 2.647 1.00 72.94 98 ILE A CA 1
ATOM 767 C C . ILE A 1 98 ? 3.364 11.290 2.883 1.00 72.94 98 ILE A C 1
ATOM 769 O O . ILE A 1 98 ? 4.151 11.318 1.929 1.00 72.94 98 ILE A O 1
ATOM 773 N N . LEU A 1 99 ? 3.773 11.052 4.132 1.00 72.31 99 LEU A N 1
ATOM 774 C CA . LEU A 1 99 ? 5.166 10.771 4.508 1.00 72.31 99 LEU A CA 1
ATOM 775 C C . LEU A 1 99 ? 5.659 9.410 3.947 1.00 72.31 99 LEU A C 1
ATOM 777 O O . LEU A 1 99 ? 5.894 8.460 4.677 1.00 72.31 99 LEU A O 1
ATOM 781 N N . ALA A 1 100 ? 5.803 9.266 2.630 1.00 73.56 100 ALA A N 1
ATOM 782 C CA . ALA A 1 100 ? 6.172 8.007 1.981 1.00 73.56 100 ALA A CA 1
ATOM 783 C C . ALA A 1 100 ? 7.698 7.820 1.847 1.00 73.56 100 ALA A C 1
ATOM 785 O O . ALA A 1 100 ? 8.448 8.767 1.601 1.00 73.56 100 ALA A O 1
ATOM 786 N N . GLY A 1 101 ? 8.166 6.571 1.919 1.00 73.69 101 GLY A N 1
ATOM 787 C CA . GLY A 1 101 ? 9.577 6.212 1.727 1.00 73.69 101 GLY A CA 1
ATOM 788 C C . GLY A 1 101 ? 10.465 6.375 2.965 1.00 73.69 101 GLY A C 1
ATOM 789 O O . GLY A 1 101 ? 11.677 6.527 2.811 1.00 73.69 101 GLY A O 1
ATOM 790 N N . THR A 1 102 ? 9.877 6.372 4.162 1.00 80.38 102 THR A N 1
ATOM 791 C CA . THR A 1 102 ? 10.581 6.417 5.453 1.00 80.38 102 THR A CA 1
ATOM 792 C C . THR A 1 102 ? 9.890 5.526 6.478 1.00 80.38 102 THR A C 1
ATOM 794 O O . THR A 1 102 ? 8.673 5.321 6.418 1.00 80.38 102 THR A O 1
ATOM 797 N N . THR A 1 103 ? 10.663 5.017 7.437 1.00 85.19 103 THR A N 1
ATOM 798 C CA . THR A 1 103 ? 10.143 4.282 8.598 1.00 85.19 103 THR A CA 1
ATOM 799 C C . THR A 1 103 ? 9.811 5.179 9.789 1.00 85.19 103 THR A C 1
ATOM 801 O O . THR A 1 103 ? 9.513 4.660 10.861 1.00 85.19 103 THR A O 1
ATOM 804 N N . LYS A 1 104 ? 9.877 6.508 9.640 1.00 84.81 104 LYS A N 1
ATOM 805 C CA . LYS A 1 104 ? 9.462 7.437 10.695 1.00 84.81 104 LYS A CA 1
ATOM 806 C C . LYS A 1 104 ? 7.965 7.305 10.972 1.00 84.81 104 LYS A C 1
ATOM 808 O O . LYS A 1 104 ? 7.155 7.196 10.040 1.00 84.81 104 LYS A O 1
ATOM 813 N N . VAL A 1 105 ? 7.638 7.317 12.263 1.00 88.12 105 VAL A N 1
ATOM 814 C CA . VAL A 1 105 ? 6.264 7.305 12.770 1.00 88.12 105 VAL A CA 1
ATOM 815 C C . VAL A 1 105 ? 5.595 8.619 12.369 1.00 88.12 105 VAL A C 1
ATOM 817 O O . VAL A 1 105 ? 6.165 9.693 12.556 1.00 88.12 105 VAL A O 1
ATOM 820 N N . GLY A 1 106 ? 4.429 8.512 11.741 1.00 85.75 106 GLY A N 1
ATOM 821 C CA . GLY A 1 106 ? 3.582 9.634 11.353 1.00 85.75 106 GLY A CA 1
ATOM 822 C C . GLY A 1 106 ? 2.425 9.824 12.331 1.00 85.75 106 GLY A C 1
ATOM 823 O O . GLY A 1 106 ? 2.506 9.463 13.505 1.00 85.75 106 GLY A O 1
ATOM 824 N N . THR A 1 107 ? 1.322 10.382 11.840 1.00 89.38 107 THR A N 1
ATOM 825 C CA . THR A 1 107 ? 0.103 10.549 12.638 1.00 89.38 107 THR A CA 1
ATOM 826 C C . THR A 1 107 ? -0.546 9.194 12.913 1.00 8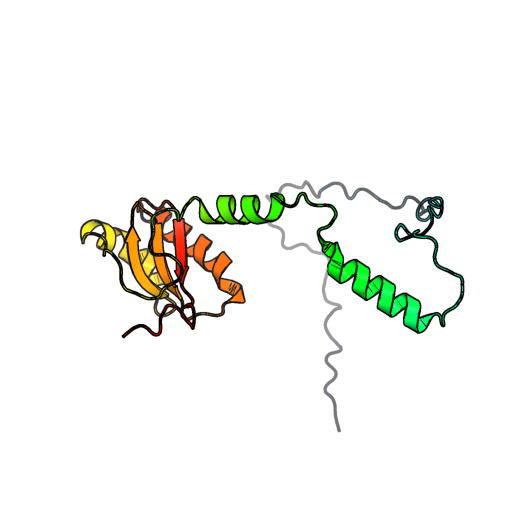9.38 107 THR A C 1
ATOM 828 O O . THR A 1 107 ? -0.815 8.432 11.986 1.00 89.38 107 THR A O 1
ATOM 831 N N . MET A 1 108 ? -0.806 8.884 14.183 1.00 91.62 108 MET A N 1
ATOM 832 C CA . MET A 1 108 ? -1.530 7.669 14.560 1.00 91.62 108 MET A CA 1
ATOM 833 C C . MET A 1 108 ? -3.045 7.889 14.436 1.00 91.62 108 MET A C 1
ATOM 835 O O . MET A 1 108 ? -3.517 8.989 14.733 1.00 91.62 108 MET A O 1
ATOM 839 N N . PRO A 1 109 ? -3.804 6.871 13.997 1.00 88.81 109 PRO A N 1
ATOM 840 C CA . PRO A 1 109 ? -5.260 6.944 13.954 1.00 88.81 109 PRO A CA 1
ATOM 841 C C . PRO A 1 109 ? -5.854 7.044 15.367 1.00 88.81 109 PRO A C 1
ATOM 843 O O . PRO A 1 109 ? -5.206 6.705 16.360 1.00 88.81 109 PRO A O 1
ATOM 846 N N . ASP A 1 110 ? -7.098 7.514 15.454 1.00 91.50 110 ASP A N 1
ATOM 847 C CA . ASP A 1 110 ? -7.859 7.548 16.701 1.00 91.50 110 ASP A CA 1
ATOM 848 C C . ASP A 1 110 ? -8.184 6.131 17.209 1.00 91.50 110 ASP A C 1
ATOM 850 O O . ASP A 1 110 ? -8.148 5.152 16.459 1.00 91.50 110 ASP A O 1
ATOM 854 N N . GLN A 1 111 ? -8.529 6.024 18.495 1.00 90.44 111 GLN A N 1
ATOM 855 C CA . GLN A 1 111 ? -8.782 4.730 19.128 1.00 90.44 111 GLN A CA 1
ATOM 856 C C . GLN A 1 111 ? -9.938 3.964 18.472 1.00 90.44 111 GLN A C 1
ATOM 858 O O . GLN A 1 111 ? -9.832 2.755 18.313 1.00 90.44 111 GLN A O 1
ATOM 863 N N . GLY A 1 112 ? -10.999 4.644 18.022 1.00 91.00 112 GLY A N 1
ATOM 864 C CA . GLY A 1 112 ? -12.128 3.977 17.367 1.00 91.00 112 GLY A CA 1
ATOM 865 C C . GLY A 1 112 ? -11.719 3.326 16.045 1.00 91.00 112 GLY A C 1
ATOM 866 O O . GLY A 1 112 ? -12.080 2.183 15.768 1.00 91.00 112 GLY A O 1
ATOM 867 N N . THR A 1 113 ? -10.891 4.015 15.259 1.00 91.06 113 THR A N 1
ATOM 868 C CA . THR A 1 113 ? -10.296 3.452 14.040 1.00 91.06 113 THR A CA 1
ATOM 869 C C . THR A 1 113 ? -9.349 2.283 14.342 1.00 91.06 113 THR A C 1
ATOM 871 O O . THR A 1 113 ? -9.330 1.303 13.596 1.00 91.06 113 THR A O 1
ATOM 874 N N . LEU A 1 114 ? -8.574 2.349 15.431 1.00 92.06 114 LEU A N 1
ATOM 875 C CA . LEU A 1 114 ? -7.714 1.238 15.862 1.00 92.06 114 LEU A CA 1
ATOM 876 C C . LEU A 1 114 ? -8.515 0.015 16.305 1.00 92.06 114 LEU A C 1
ATOM 878 O O . LEU A 1 114 ? -8.132 -1.100 15.960 1.00 92.06 114 LEU A O 1
ATOM 882 N N . ASP A 1 115 ? -9.618 0.214 17.023 1.00 93.00 115 ASP A N 1
ATOM 883 C CA . ASP A 1 115 ? -10.476 -0.870 17.501 1.00 93.00 115 ASP A CA 1
ATOM 884 C C . ASP A 1 115 ? -11.136 -1.609 16.328 1.00 93.00 115 ASP A C 1
ATOM 886 O O . ASP A 1 115 ? -11.171 -2.840 16.318 1.00 93.00 115 ASP A O 1
ATOM 890 N N . LEU A 1 116 ? -11.569 -0.873 15.297 1.00 92.50 116 LEU A N 1
ATOM 891 C CA . LEU A 1 116 ? -12.061 -1.453 14.041 1.00 92.50 116 LEU A CA 1
ATOM 892 C C . LEU A 1 116 ? -10.957 -2.195 13.277 1.00 92.50 116 LEU A C 1
ATOM 894 O O . LEU A 1 116 ? -11.182 -3.279 12.757 1.00 92.50 116 LEU A O 1
ATOM 898 N N . ALA A 1 117 ? -9.744 -1.643 13.221 1.00 92.69 117 ALA A N 1
ATOM 899 C CA . ALA A 1 117 ? -8.630 -2.263 12.507 1.00 92.69 117 ALA A CA 1
ATOM 900 C C . ALA A 1 117 ? -7.997 -3.453 13.257 1.00 92.69 117 ALA A C 1
ATOM 902 O O . ALA A 1 117 ? -7.247 -4.226 12.656 1.00 92.69 117 ALA A O 1
ATOM 903 N N . ALA A 1 118 ? -8.256 -3.612 14.558 1.00 93.44 118 ALA A N 1
ATOM 904 C CA . ALA A 1 118 ? -7.582 -4.587 15.415 1.00 93.44 118 ALA A CA 1
ATOM 905 C C . ALA A 1 118 ? -7.641 -6.043 14.902 1.00 93.44 118 ALA A C 1
ATOM 907 O O . ALA A 1 118 ? -6.601 -6.711 14.943 1.00 93.44 118 ALA A O 1
ATOM 908 N N . PRO A 1 119 ? -8.773 -6.560 14.375 1.00 94.44 119 PRO A N 1
ATOM 909 C CA . PRO A 1 119 ? -8.825 -7.909 13.811 1.00 94.44 119 PRO A CA 1
ATOM 910 C C . PRO A 1 119 ? -7.893 -8.067 12.604 1.00 94.44 119 PRO A C 1
ATOM 912 O O . PRO A 1 119 ? -7.108 -9.016 12.549 1.00 94.44 119 PRO A O 1
ATOM 915 N N . ALA A 1 120 ? -7.895 -7.095 11.687 1.00 93.44 120 ALA A N 1
ATOM 916 C CA . ALA A 1 120 ? -7.011 -7.083 10.524 1.00 93.44 120 ALA A CA 1
ATOM 917 C C . ALA A 1 120 ? -5.528 -7.008 10.932 1.00 93.44 120 ALA A C 1
ATOM 919 O O . ALA A 1 120 ? -4.699 -7.761 10.417 1.00 93.44 120 ALA A O 1
ATOM 920 N N . LEU A 1 121 ? -5.186 -6.154 11.903 1.00 92.19 121 LEU A N 1
ATOM 921 C CA . LEU A 1 121 ? -3.821 -6.040 12.428 1.00 92.19 121 LEU A CA 1
ATOM 922 C C . LEU A 1 121 ? -3.356 -7.335 13.104 1.00 92.19 121 LEU A C 1
ATOM 924 O O . LEU A 1 121 ? -2.201 -7.729 12.946 1.00 92.19 121 LEU A O 1
ATOM 928 N N . LYS A 1 122 ? -4.257 -8.043 13.792 1.00 93.88 122 LYS A N 1
ATOM 929 C CA . LYS A 1 122 ? -3.968 -9.348 14.397 1.00 93.88 122 LYS A CA 1
ATOM 930 C C . LYS A 1 122 ? -3.645 -10.415 13.348 1.00 93.88 122 LYS A C 1
ATOM 932 O O . LYS A 1 122 ? -2.768 -11.239 13.589 1.00 93.88 122 LYS A O 1
ATOM 937 N N . VAL A 1 123 ? -4.317 -10.394 12.194 1.00 93.38 123 VAL A N 1
ATOM 938 C CA . VAL A 1 123 ? -4.026 -11.306 11.070 1.00 93.38 123 VAL A CA 1
ATOM 939 C C . VAL A 1 123 ? -2.661 -11.009 10.450 1.00 93.38 123 VAL A C 1
ATOM 941 O O . VAL A 1 123 ? -1.921 -11.935 10.126 1.00 93.38 123 VAL A O 1
ATOM 944 N N . LEU A 1 124 ? -2.309 -9.730 10.292 1.00 89.19 124 LEU A N 1
ATOM 945 C CA . LEU A 1 124 ? -0.994 -9.341 9.771 1.00 89.19 124 LEU A CA 1
ATOM 946 C C . LEU A 1 124 ? 0.141 -9.683 10.755 1.00 89.19 124 LEU A C 1
ATOM 948 O O . LEU A 1 124 ? 1.254 -10.008 10.324 1.00 89.19 124 LEU A O 1
ATOM 952 N N . GLY A 1 125 ? -0.156 -9.651 12.058 1.00 90.44 125 GLY A N 1
ATOM 953 C CA . GLY A 1 125 ? 0.739 -10.060 13.136 1.00 90.44 125 GLY A CA 1
ATOM 954 C C . GLY A 1 125 ? 2.077 -9.321 13.108 1.00 90.44 125 GLY A C 1
ATOM 955 O O . GLY A 1 125 ? 2.167 -8.167 12.689 1.00 90.44 125 GLY A O 1
ATOM 956 N N . ASP A 1 126 ? 3.144 -10.024 13.485 1.00 88.75 126 ASP A N 1
ATOM 957 C CA . ASP A 1 126 ? 4.499 -9.459 13.595 1.00 88.75 126 ASP A CA 1
ATOM 958 C C . ASP A 1 126 ? 5.159 -9.156 12.237 1.00 88.75 126 ASP A C 1
ATOM 960 O O . ASP A 1 126 ? 6.281 -8.649 12.167 1.00 88.75 126 ASP A O 1
ATOM 964 N N . SER A 1 127 ? 4.472 -9.441 11.126 1.00 87.69 127 SER A N 1
ATOM 965 C CA . SER A 1 127 ? 4.980 -9.154 9.780 1.00 87.69 127 SER A CA 1
ATOM 966 C C . SER A 1 127 ? 5.024 -7.655 9.480 1.00 87.69 127 SER A C 1
ATOM 968 O O . SER A 1 127 ? 5.720 -7.228 8.552 1.00 87.69 127 SER A O 1
ATOM 970 N N . VAL A 1 128 ? 4.266 -6.855 10.234 1.00 91.50 128 VAL A N 1
ATOM 971 C CA . VAL A 1 128 ? 4.130 -5.414 10.034 1.00 91.50 128 VAL A CA 1
ATOM 972 C C . VAL A 1 128 ? 4.166 -4.657 11.356 1.00 91.50 128 VAL A C 1
ATOM 974 O O . VAL A 1 128 ? 3.761 -5.150 12.400 1.00 91.50 128 VAL A O 1
ATOM 977 N N . THR A 1 129 ? 4.599 -3.404 11.303 1.00 92.31 129 THR A N 1
ATOM 978 C CA . THR A 1 129 ? 4.430 -2.446 12.400 1.00 92.31 129 THR A CA 1
ATOM 979 C C . THR A 1 129 ? 3.730 -1.215 11.855 1.00 92.31 129 THR A C 1
ATOM 981 O O . THR A 1 129 ? 4.193 -0.645 10.870 1.00 92.31 129 THR A O 1
ATOM 984 N N . LEU A 1 130 ? 2.620 -0.800 12.463 1.00 93.31 130 LEU A N 1
ATOM 985 C CA . LEU A 1 130 ? 1.911 0.409 12.047 1.00 93.31 130 LEU A CA 1
ATOM 986 C C . LEU A 1 130 ? 2.811 1.638 12.251 1.00 93.31 130 LEU A C 1
ATOM 988 O O . LEU A 1 130 ? 3.355 1.838 13.333 1.00 93.31 130 LEU A O 1
ATOM 992 N N . LEU A 1 131 ? 2.983 2.437 11.198 1.00 91.56 131 LEU A N 1
ATOM 993 C CA . LEU A 1 131 ? 3.753 3.684 11.228 1.00 91.56 131 LEU A CA 1
ATOM 994 C C . LEU A 1 131 ? 2.855 4.916 11.306 1.00 91.56 131 LEU A C 1
ATOM 996 O O . LEU A 1 131 ? 3.299 5.946 11.799 1.00 91.56 131 LEU A O 1
ATOM 1000 N N . GLY A 1 132 ? 1.633 4.839 10.786 1.00 90.88 132 GLY A N 1
ATOM 1001 C CA . GLY A 1 132 ? 0.675 5.938 10.831 1.00 90.88 132 GLY A CA 1
ATOM 1002 C C . GLY A 1 132 ? -0.408 5.821 9.767 1.00 90.88 132 GLY A C 1
ATOM 1003 O O . GLY A 1 132 ? -0.337 4.970 8.874 1.00 90.88 132 GLY A O 1
ATOM 1004 N N . VAL A 1 133 ? -1.407 6.691 9.874 1.00 91.25 133 VAL A N 1
ATOM 1005 C CA . VAL A 1 133 ? -2.550 6.790 8.966 1.00 91.25 133 VAL A CA 1
ATOM 1006 C C . VAL A 1 133 ? -2.771 8.256 8.609 1.00 91.25 133 VAL A C 1
ATOM 1008 O O . VAL A 1 133 ? -2.982 9.093 9.482 1.00 91.25 133 VAL A O 1
ATOM 1011 N N . GLU A 1 134 ? -2.739 8.570 7.315 1.00 87.50 134 GLU A N 1
ATOM 1012 C CA . GLU A 1 134 ? -2.895 9.935 6.795 1.00 87.50 134 GLU A CA 1
ATOM 1013 C C . GLU A 1 134 ? -3.910 9.918 5.646 1.00 87.50 134 GLU A C 1
ATOM 1015 O O . GLU A 1 134 ? -3.707 9.236 4.644 1.00 87.50 134 GLU A O 1
ATOM 1020 N N . GLY A 1 135 ? -5.038 10.627 5.787 1.00 82.69 135 GLY A N 1
ATOM 1021 C CA . GLY A 1 135 ? -6.050 10.724 4.720 1.00 82.69 135 GLY A CA 1
ATOM 1022 C C . GLY A 1 135 ? -6.627 9.375 4.257 1.00 82.69 135 GLY A C 1
ATOM 1023 O O . GLY A 1 135 ? -6.953 9.210 3.082 1.00 82.69 135 GLY A O 1
ATOM 1024 N N . GLY A 1 136 ? -6.701 8.391 5.160 1.00 85.81 136 GLY A N 1
ATOM 1025 C CA . GLY A 1 136 ? -7.139 7.023 4.857 1.00 85.81 136 GLY A CA 1
ATOM 1026 C C . GLY A 1 136 ? -6.055 6.121 4.258 1.00 85.81 136 GLY A C 1
ATOM 1027 O O . GLY A 1 136 ? -6.332 4.951 3.994 1.00 85.81 136 GLY A O 1
ATOM 1028 N N . ALA A 1 137 ? -4.831 6.615 4.050 1.00 90.00 137 ALA A N 1
ATOM 1029 C CA . ALA A 1 137 ? -3.721 5.777 3.623 1.00 90.00 137 ALA A CA 1
ATOM 1030 C C . ALA A 1 137 ? -2.986 5.224 4.843 1.00 90.00 137 ALA A C 1
ATOM 1032 O O . ALA A 1 137 ? -2.498 5.975 5.691 1.00 90.00 137 ALA A O 1
ATOM 1033 N N . TRP A 1 138 ? -2.880 3.904 4.911 1.00 92.56 138 TRP A N 1
ATOM 1034 C CA . TRP A 1 138 ? -2.257 3.203 6.023 1.00 92.56 138 TRP A CA 1
ATOM 1035 C C . TRP A 1 138 ? -0.809 2.866 5.700 1.00 92.56 138 TRP A C 1
ATOM 1037 O O . TRP A 1 138 ? -0.508 2.244 4.678 1.00 92.56 138 TRP A O 1
ATOM 1047 N N . ARG A 1 139 ? 0.102 3.261 6.587 1.00 92.50 139 ARG A N 1
ATOM 1048 C CA . ARG A 1 139 ? 1.536 3.021 6.437 1.00 92.50 139 ARG A CA 1
ATOM 1049 C C . ARG A 1 139 ? 2.023 2.016 7.457 1.00 92.50 139 ARG A C 1
ATOM 1051 O O . ARG A 1 139 ? 1.808 2.177 8.654 1.00 92.50 139 ARG A O 1
ATOM 1058 N N . PHE A 1 140 ? 2.771 1.032 6.982 1.00 93.38 140 PHE A N 1
ATOM 1059 C CA . PHE A 1 140 ? 3.360 -0.005 7.817 1.00 93.38 140 PHE A CA 1
ATOM 1060 C C . PHE A 1 140 ? 4.847 -0.144 7.537 1.00 93.38 140 PHE A C 1
ATOM 1062 O O . PHE A 1 140 ? 5.261 -0.068 6.389 1.00 93.38 140 PHE A O 1
ATOM 1069 N N . LYS A 1 141 ? 5.656 -0.429 8.551 1.00 91.25 141 LYS A N 1
ATOM 1070 C CA . LYS A 1 141 ? 6.991 -0.995 8.373 1.00 91.25 141 LYS A CA 1
ATOM 1071 C C . LYS A 1 141 ? 6.821 -2.484 8.130 1.00 91.25 141 LYS A C 1
ATOM 1073 O O . LYS A 1 141 ? 6.225 -3.161 8.960 1.00 91.25 141 LYS A O 1
ATOM 1078 N N . TYR A 1 142 ? 7.315 -2.981 7.004 1.00 90.69 142 TYR A N 1
ATOM 1079 C CA . TYR A 1 142 ? 7.157 -4.383 6.630 1.00 90.69 142 TYR A CA 1
ATOM 1080 C C . TYR A 1 142 ? 8.435 -5.171 6.898 1.00 90.69 142 TYR A C 1
ATOM 1082 O O . TYR A 1 142 ? 9.505 -4.807 6.408 1.00 90.69 142 TYR A O 1
ATOM 1090 N N . HIS A 1 143 ? 8.304 -6.262 7.651 1.00 88.38 143 HIS A N 1
ATOM 1091 C CA . HIS A 1 143 ? 9.415 -7.131 8.060 1.00 88.38 143 HIS A CA 1
ATOM 1092 C C . HIS A 1 143 ? 9.511 -8.417 7.225 1.00 88.38 143 HIS A C 1
ATOM 1094 O O . HIS A 1 143 ? 10.445 -9.197 7.389 1.00 88.38 143 HIS A O 1
ATOM 1100 N N . GLY A 1 144 ? 8.557 -8.650 6.318 1.00 83.56 144 GLY A N 1
ATOM 1101 C CA . GLY A 1 144 ? 8.538 -9.824 5.448 1.00 83.56 144 GLY A CA 1
ATOM 1102 C C . GLY A 1 144 ? 9.404 -9.698 4.186 1.00 83.56 144 GLY A C 1
ATOM 1103 O O . GLY A 1 144 ? 10.074 -8.699 3.922 1.00 83.56 144 GLY A O 1
ATOM 1104 N N . LEU A 1 145 ? 9.360 -10.731 3.338 1.00 81.88 145 LEU A N 1
ATOM 1105 C CA . LEU A 1 145 ? 10.127 -10.770 2.087 1.00 81.88 145 LEU A CA 1
ATOM 1106 C C . LEU A 1 145 ? 9.624 -9.724 1.076 1.00 81.88 145 LEU A C 1
ATOM 1108 O O . LEU A 1 145 ? 8.449 -9.731 0.700 1.00 81.88 145 LEU A O 1
ATOM 1112 N N . ILE A 1 146 ? 10.537 -8.894 0.551 1.00 79.50 146 ILE A N 1
ATOM 1113 C CA . ILE A 1 146 ? 10.242 -7.789 -0.389 1.00 79.50 146 ILE A CA 1
ATOM 1114 C C . ILE A 1 146 ? 9.463 -8.259 -1.626 1.00 79.50 146 ILE A C 1
ATOM 1116 O O . ILE A 1 146 ? 8.573 -7.551 -2.092 1.00 79.50 146 ILE A O 1
ATOM 1120 N N . LYS A 1 147 ? 9.741 -9.466 -2.139 1.00 83.81 147 LYS A N 1
ATOM 1121 C CA . LYS A 1 147 ? 9.039 -10.029 -3.309 1.00 83.81 147 LYS A CA 1
ATOM 1122 C C . LYS A 1 147 ? 7.519 -10.140 -3.118 1.00 83.81 147 LYS A C 1
ATOM 1124 O O . LYS A 1 147 ? 6.780 -10.024 -4.087 1.00 83.81 147 LYS A O 1
ATOM 1129 N N . ASN A 1 148 ? 7.057 -10.297 -1.876 1.00 85.94 148 ASN A N 1
ATOM 1130 C CA . ASN A 1 148 ? 5.638 -10.433 -1.546 1.00 85.94 148 ASN A CA 1
ATOM 1131 C C . ASN A 1 148 ? 4.990 -9.097 -1.165 1.00 85.94 148 ASN A C 1
ATOM 1133 O O . ASN A 1 148 ? 3.775 -9.040 -1.011 1.00 85.94 148 ASN A O 1
ATOM 1137 N N . LYS A 1 149 ? 5.779 -8.021 -1.034 1.00 87.31 149 LYS A N 1
ATOM 1138 C CA . LYS A 1 149 ? 5.340 -6.716 -0.523 1.00 87.31 149 LYS A CA 1
ATOM 1139 C C . LYS A 1 149 ? 4.046 -6.238 -1.175 1.00 87.31 149 LYS A C 1
ATOM 1141 O O . LYS A 1 149 ? 3.090 -5.940 -0.479 1.00 87.31 149 LYS A O 1
ATOM 1146 N N . ARG A 1 150 ? 4.007 -6.205 -2.508 1.00 87.19 150 ARG A N 1
ATOM 1147 C CA . ARG A 1 150 ? 2.868 -5.644 -3.244 1.00 87.19 150 ARG A CA 1
ATOM 1148 C C . ARG A 1 150 ? 1.596 -6.474 -3.075 1.00 87.19 150 ARG A C 1
ATOM 1150 O O . ARG A 1 150 ? 0.521 -5.913 -2.935 1.00 87.19 150 ARG A O 1
ATOM 1157 N N . GLY A 1 151 ? 1.720 -7.802 -3.074 1.00 90.12 151 GLY A N 1
ATOM 1158 C CA . GLY A 1 151 ? 0.585 -8.686 -2.801 1.00 90.12 151 GLY A CA 1
ATOM 1159 C C . GLY A 1 151 ? 0.066 -8.508 -1.376 1.00 90.12 151 GLY A C 1
ATOM 1160 O O . GLY A 1 151 ? -1.140 -8.447 -1.165 1.00 90.12 151 GLY A O 1
ATOM 1161 N N . MET A 1 152 ? 0.978 -8.343 -0.416 1.00 91.75 152 MET A N 1
ATOM 1162 C CA . MET A 1 152 ? 0.619 -8.103 0.977 1.00 91.75 152 MET A CA 1
ATOM 1163 C C . MET A 1 152 ? 0.004 -6.719 1.216 1.00 91.75 152 MET A C 1
ATOM 1165 O O . MET A 1 152 ? -0.896 -6.620 2.039 1.00 91.75 152 MET A O 1
ATOM 1169 N N . GLU A 1 153 ? 0.423 -5.679 0.488 1.00 93.25 153 GLU A N 1
ATOM 1170 C CA . GLU A 1 153 ? -0.224 -4.357 0.521 1.00 93.25 153 GLU A CA 1
ATOM 1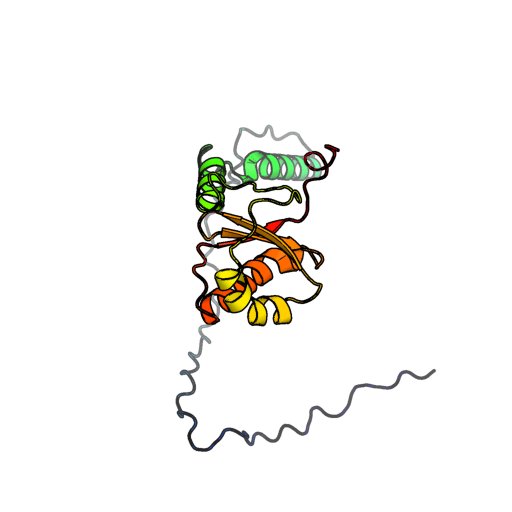171 C C . GLU A 1 153 ? -1.701 -4.468 0.107 1.00 93.25 153 GLU A C 1
ATOM 1173 O O . GLU A 1 153 ? -2.575 -4.029 0.849 1.00 93.25 153 GLU A O 1
ATOM 1178 N N . PHE A 1 154 ? -1.996 -5.141 -1.013 1.00 92.62 154 PHE A N 1
ATOM 1179 C CA . PHE A 1 154 ? -3.379 -5.371 -1.456 1.00 92.62 154 PHE A CA 1
ATOM 1180 C C . PHE A 1 154 ? -4.178 -6.248 -0.489 1.00 92.62 154 PHE A C 1
ATOM 1182 O O . PHE A 1 154 ? -5.363 -6.008 -0.261 1.00 92.62 154 PHE A O 1
ATOM 1189 N N . PHE A 1 155 ? -3.546 -7.276 0.077 1.00 94.00 155 PHE A N 1
ATOM 1190 C CA . PHE A 1 155 ? -4.191 -8.145 1.055 1.00 94.00 155 PHE A CA 1
ATOM 1191 C C . PHE A 1 155 ? -4.544 -7.385 2.340 1.00 94.00 155 PHE A C 1
ATOM 1193 O O . PHE A 1 155 ? -5.670 -7.485 2.817 1.00 94.00 155 PHE A O 1
ATOM 1200 N N . ALA A 1 156 ? -3.619 -6.574 2.858 1.00 94.25 156 ALA A N 1
ATOM 1201 C CA . ALA A 1 156 ? -3.848 -5.725 4.022 1.00 94.25 156 ALA A CA 1
ATOM 1202 C C . ALA A 1 156 ? -4.928 -4.665 3.759 1.00 94.25 156 ALA A C 1
ATOM 1204 O O . ALA A 1 156 ? -5.778 -4.436 4.614 1.00 94.25 156 ALA A O 1
ATOM 1205 N N . GLU A 1 157 ? -4.930 -4.052 2.571 1.00 95.00 157 GLU A N 1
ATOM 1206 C CA . GLU A 1 157 ? -5.972 -3.102 2.164 1.00 95.00 157 GLU A CA 1
ATOM 1207 C C . GLU A 1 157 ? -7.352 -3.757 2.184 1.00 95.00 157 GLU A C 1
ATOM 1209 O O . GLU A 1 157 ? -8.303 -3.177 2.707 1.00 95.00 157 GLU A O 1
ATOM 1214 N N . LYS A 1 158 ? -7.453 -4.982 1.660 1.00 95.00 158 LYS A N 1
ATOM 1215 C CA . LYS A 1 158 ? -8.697 -5.746 1.682 1.00 95.00 158 LYS A CA 1
ATOM 1216 C C . LYS A 1 158 ? -9.142 -6.063 3.110 1.00 95.00 158 LYS A C 1
ATOM 1218 O O . LYS A 1 158 ? -10.281 -5.766 3.440 1.00 95.00 158 LYS A O 1
ATOM 1223 N N . LEU A 1 159 ? -8.252 -6.595 3.953 1.00 95.19 159 LEU A N 1
ATOM 1224 C CA . LEU A 1 159 ? -8.579 -6.919 5.347 1.00 95.19 159 LEU A CA 1
ATOM 1225 C C . LEU A 1 159 ? -9.126 -5.705 6.102 1.00 95.19 159 LEU A C 1
ATOM 1227 O O . LEU A 1 159 ? -10.162 -5.796 6.741 1.00 95.19 159 LEU A O 1
ATOM 1231 N N . LEU A 1 160 ? -8.460 -4.554 5.997 1.00 94.50 160 LEU A N 1
ATOM 1232 C CA . LEU A 1 160 ? -8.911 -3.340 6.677 1.00 94.50 160 LEU A CA 1
ATOM 1233 C C . LEU A 1 160 ? -10.281 -2.866 6.166 1.00 94.50 160 LEU A C 1
ATOM 1235 O O . LEU A 1 160 ? -11.113 -2.430 6.958 1.00 94.50 160 LEU A O 1
ATOM 1239 N N . ARG A 1 161 ? -10.537 -2.966 4.855 1.00 94.44 161 ARG A N 1
ATOM 1240 C CA . ARG A 1 161 ? -11.849 -2.628 4.281 1.00 94.44 161 ARG A CA 1
ATOM 1241 C C . ARG A 1 161 ? -12.949 -3.586 4.723 1.00 94.44 161 ARG A C 1
ATOM 1243 O O . ARG A 1 161 ? -14.061 -3.125 4.962 1.00 94.44 161 ARG A O 1
ATOM 1250 N N . ASP A 1 162 ? -12.645 -4.876 4.836 1.00 94.94 162 ASP A N 1
ATOM 1251 C CA . ASP A 1 162 ? -13.598 -5.894 5.289 1.00 94.94 162 ASP A CA 1
ATOM 1252 C C . ASP A 1 162 ? -14.031 -5.636 6.751 1.00 94.94 162 ASP A C 1
ATOM 1254 O O . ASP A 1 162 ? -15.197 -5.839 7.083 1.00 94.94 162 ASP A O 1
ATOM 1258 N N . GLU A 1 163 ? -13.149 -5.070 7.587 1.00 92.88 163 GLU A N 1
ATOM 1259 C CA . GLU A 1 163 ? -13.471 -4.606 8.953 1.00 92.88 163 GLU A CA 1
ATOM 1260 C C . GLU A 1 163 ? -14.182 -3.231 9.001 1.00 92.88 163 GLU A C 1
ATOM 1262 O O . GLU A 1 163 ? -14.433 -2.677 10.072 1.00 92.88 163 GLU A O 1
ATOM 1267 N N . GLY A 1 164 ? -14.513 -2.638 7.848 1.00 89.88 164 GLY A N 1
ATOM 1268 C CA . GLY A 1 164 ? -15.233 -1.362 7.761 1.00 89.88 164 GLY A CA 1
ATOM 1269 C C . GLY A 1 164 ? -14.368 -0.112 7.954 1.00 89.88 164 GLY A C 1
ATOM 1270 O O . GLY A 1 164 ? -14.901 0.989 8.112 1.00 89.88 164 GLY A O 1
ATOM 1271 N N . VAL A 1 165 ? -13.039 -0.241 7.917 1.00 92.31 165 VAL A N 1
ATOM 1272 C CA . VAL A 1 165 ? -12.121 0.901 7.991 1.00 92.31 165 VAL A CA 1
ATOM 1273 C C . VAL A 1 165 ? -12.118 1.654 6.658 1.00 92.31 165 VAL A C 1
ATOM 1275 O O . VAL A 1 165 ? -12.003 1.064 5.581 1.00 92.31 165 VAL A O 1
ATOM 1278 N N . ASN A 1 166 ? -12.184 2.987 6.710 1.00 89.06 166 ASN A N 1
ATOM 1279 C CA . ASN A 1 166 ? -12.023 3.815 5.516 1.00 89.06 166 ASN A CA 1
ATOM 1280 C C . ASN A 1 166 ? -10.556 3.804 5.047 1.00 89.06 166 ASN A C 1
ATOM 1282 O O . ASN A 1 166 ? -9.706 4.490 5.620 1.00 89.06 166 ASN A O 1
ATOM 1286 N N . VAL A 1 167 ? -10.266 3.015 4.008 1.00 91.56 167 VAL A N 1
ATOM 1287 C CA . VAL A 1 167 ? -8.915 2.844 3.454 1.00 91.56 167 VAL A CA 1
ATOM 1288 C C . VAL A 1 167 ? -8.843 3.297 2.001 1.00 91.56 167 VAL A C 1
ATOM 1290 O O . VAL A 1 167 ? -9.446 2.688 1.110 1.00 91.56 167 VAL A O 1
ATOM 1293 N N . THR A 1 168 ? -8.029 4.320 1.751 1.00 89.62 168 THR A N 1
ATOM 1294 C CA . THR A 1 168 ? -7.698 4.819 0.407 1.00 89.62 168 THR A CA 1
ATOM 1295 C C . THR A 1 168 ? -6.499 4.091 -0.201 1.00 89.62 168 THR A C 1
ATOM 1297 O O . THR A 1 168 ? -6.396 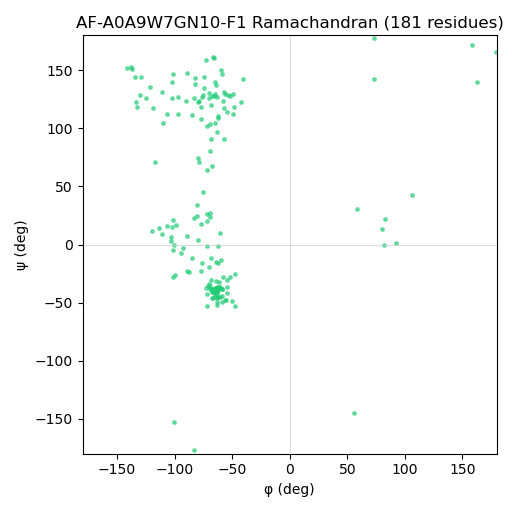4.001 -1.422 1.00 89.62 168 THR A O 1
ATOM 1300 N N . GLY A 1 169 ? -5.631 3.512 0.633 1.00 89.31 169 GLY A N 1
ATOM 1301 C CA . GLY A 1 169 ? -4.549 2.630 0.206 1.00 89.31 169 GLY A CA 1
ATOM 1302 C C . GLY A 1 169 ? -3.694 2.136 1.369 1.00 89.31 169 GLY A C 1
ATOM 1303 O O . GLY A 1 169 ? -3.747 2.676 2.475 1.00 89.31 169 GLY A O 1
ATOM 1304 N N . VAL A 1 170 ? -2.883 1.111 1.114 1.00 92.06 170 VAL A N 1
ATOM 1305 C CA . VAL A 1 170 ? -1.901 0.588 2.070 1.00 92.06 170 VAL A CA 1
ATOM 1306 C C . VAL A 1 170 ? -0.510 0.657 1.464 1.00 92.06 170 VAL A C 1
ATOM 1308 O O . VAL A 1 170 ? -0.302 0.274 0.313 1.00 92.06 170 VAL A O 1
ATOM 1311 N N . ARG A 1 171 ? 0.465 1.109 2.255 1.00 90.75 171 ARG A N 1
ATOM 1312 C CA . ARG A 1 171 ? 1.866 1.129 1.850 1.00 90.75 171 ARG A CA 1
ATOM 1313 C C . ARG A 1 171 ? 2.767 0.502 2.888 1.00 90.75 171 ARG A C 1
ATOM 1315 O O . ARG A 1 171 ? 2.771 0.870 4.062 1.00 90.75 171 ARG A O 1
ATOM 1322 N N . PHE A 1 172 ? 3.580 -0.425 2.415 1.00 92.19 172 PHE A N 1
ATOM 1323 C CA . PHE A 1 172 ? 4.592 -1.094 3.202 1.00 92.19 172 PHE A CA 1
ATOM 1324 C C . PHE A 1 172 ? 5.926 -0.399 2.967 1.00 92.19 172 PHE A C 1
ATOM 1326 O O . PHE A 1 172 ? 6.502 -0.411 1.883 1.00 92.19 172 PHE A O 1
ATOM 1333 N N . GLU A 1 173 ? 6.443 0.250 3.988 1.00 88.12 173 GLU A N 1
ATOM 1334 C CA . GLU A 1 173 ? 7.747 0.873 3.977 1.00 88.12 173 GLU A CA 1
ATOM 1335 C C . GLU A 1 173 ? 8.806 -0.181 4.292 1.00 88.12 173 GLU A C 1
ATOM 1337 O O . GLU A 1 173 ? 8.738 -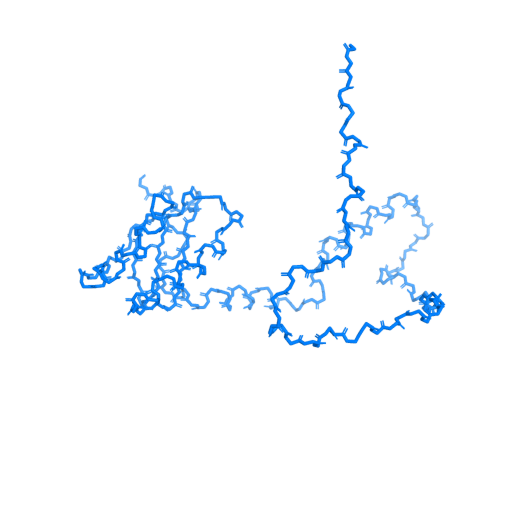0.906 5.285 1.00 88.12 173 GLU A O 1
ATOM 1342 N N . THR A 1 174 ? 9.792 -0.277 3.405 1.00 76.62 174 THR A N 1
ATOM 1343 C CA . THR A 1 174 ? 10.951 -1.174 3.541 1.00 76.62 174 THR A CA 1
ATOM 1344 C C . THR A 1 174 ? 12.207 -0.417 3.979 1.00 76.62 174 THR A C 1
ATOM 1346 O O . THR A 1 174 ? 13.290 -0.991 4.010 1.00 76.62 174 THR A O 1
ATOM 1349 N N . GLY A 1 175 ? 12.056 0.874 4.297 1.00 62.78 175 GLY A N 1
ATOM 1350 C CA . GLY A 1 175 ? 13.143 1.802 4.583 1.00 62.78 175 GLY A CA 1
ATOM 1351 C C . GLY A 1 175 ? 13.926 2.207 3.334 1.00 62.78 175 GLY A C 1
ATOM 1352 O O . GLY A 1 175 ? 14.152 1.418 2.412 1.00 62.78 175 GLY A O 1
ATOM 1353 N N . GLY A 1 176 ? 14.337 3.469 3.291 1.00 53.88 176 GLY A N 1
ATOM 1354 C CA . GLY A 1 176 ? 15.315 3.968 2.333 1.00 53.88 176 GLY A CA 1
ATOM 1355 C C . GLY A 1 176 ? 16.620 4.202 3.076 1.00 53.88 176 GLY A C 1
ATOM 1356 O O . GLY A 1 176 ? 16.685 5.125 3.882 1.00 53.88 176 GLY A O 1
ATOM 1357 N N . ARG A 1 177 ? 17.671 3.415 2.779 1.00 52.34 177 ARG A N 1
ATOM 1358 C CA . ARG A 1 177 ? 18.967 3.434 3.500 1.00 52.34 177 ARG A CA 1
ATOM 1359 C C . ARG A 1 177 ? 19.562 4.830 3.740 1.00 52.34 177 ARG A C 1
ATOM 1361 O O . ARG A 1 177 ? 20.340 4.976 4.663 1.00 52.34 177 ARG A O 1
ATOM 1368 N N . VAL A 1 178 ? 19.230 5.826 2.916 1.00 51.66 178 VAL A N 1
ATOM 1369 C CA . VAL A 1 178 ? 19.778 7.193 2.997 1.00 51.66 178 VAL A CA 1
ATOM 1370 C C . VAL A 1 178 ? 18.832 8.184 3.696 1.00 51.66 178 VAL A C 1
ATOM 1372 O O . VAL A 1 178 ? 19.303 9.157 4.269 1.00 51.66 178 VAL A O 1
ATOM 1375 N N . ARG A 1 179 ? 17.509 7.959 3.684 1.00 51.31 179 ARG A N 1
ATOM 1376 C CA . ARG A 1 179 ? 16.516 8.887 4.277 1.00 51.31 179 ARG A CA 1
ATOM 1377 C C . ARG A 1 179 ? 16.217 8.607 5.748 1.00 51.31 179 ARG A C 1
ATOM 1379 O O . ARG A 1 179 ? 15.791 9.512 6.456 1.00 51.31 179 ARG A O 1
ATOM 1386 N N . ASP A 1 180 ? 16.463 7.379 6.191 1.00 53.03 180 ASP A N 1
ATOM 1387 C CA . ASP A 1 180 ? 16.225 6.957 7.573 1.00 53.03 180 ASP A CA 1
ATOM 1388 C C . ASP A 1 180 ? 17.471 7.121 8.478 1.00 53.03 180 ASP A C 1
ATOM 1390 O O . ASP A 1 180 ? 17.370 6.913 9.678 1.00 53.03 180 ASP A O 1
ATOM 1394 N N . MET A 1 181 ? 18.626 7.552 7.941 1.00 53.78 181 MET A N 1
ATOM 1395 C CA . MET A 1 181 ? 19.883 7.807 8.690 1.00 53.78 181 MET A CA 1
ATOM 1396 C C . MET A 1 181 ? 19.901 9.169 9.415 1.00 53.78 181 MET A C 1
ATOM 1398 O O . MET A 1 181 ? 20.957 9.758 9.618 1.00 53.78 181 MET A O 1
ATOM 1402 N N . GLY A 1 182 ? 18.727 9.711 9.731 1.00 49.97 182 GLY A N 1
ATOM 1403 C CA . GLY A 1 182 ? 18.569 11.007 10.382 1.00 49.97 182 GLY A CA 1
ATOM 1404 C C . GLY A 1 182 ? 17.911 10.865 11.744 1.00 49.97 182 GLY A C 1
ATOM 1405 O O . GLY A 1 182 ? 16.740 11.248 11.873 1.00 49.97 182 GLY A O 1
ATOM 1406 N N . GLU A 1 183 ? 18.682 10.299 12.674 1.00 40.38 183 GLU A N 1
ATOM 1407 C CA . GLU A 1 183 ? 18.777 10.613 14.109 1.00 40.38 183 GLU A CA 1
ATOM 1408 C C . GLU A 1 183 ? 20.262 10.631 14.492 1.00 40.38 183 GLU A C 1
ATOM 1410 O O . GLU A 1 183 ? 20.982 9.697 14.068 1.00 40.38 183 GLU A O 1
#

Nearest PDB structures (foldseek):
  6mrr-assembly1_A  TM=4.856E-01  e=2.643E-01  synthetic construct
  1th5-assembly1_A  TM=5.401E-01  e=4.191E-01  Oryza sativa
  6han-assembly1_A  TM=5.503E-01  e=9.864E-01  Magnetospirillum gryphiswaldense
  6g6i-assembly1_A-2  TM=4.694E-01  e=1.371E+00  Magnetospirillum gryphiswaldense
  7wua-assembly1_A  TM=6.214E-01  e=3.681E+00  Corynebacterium diphtheriae

pLDDT: mean 71.96, std 16.73, range [40.38, 95.19]

Mean predicted aligned error: 18.71 Å

Sequence (183 aa):
MAGEDLGQDFDDFDGTSDAPPDSPQYSPKVVKYKTEWKGFTDREITGNRFGGTVSDEGHAGERLNDARREARQNNNAWLSPESSPTFWESKNAHMKGILAGTTKVGTMPDQGTLDLAAPALKVLGDSVTLLGVEGGAWRFKYHGLIKNKRGMEFFAEKLLRDEGVNVTGVRFETGGRVRDMGE

Organism: NCBI:txid722753

Secondary structure (DSSP, 8-state):
--------------S-----TTS-----------S-------------TT-S---S-S-HHHHHHHHHHHHHHTTTTTS-TTHHHHHHHHHHGGGTTS--S-----PPPPHHHHHHHHHHHHHHGGGEEEEEEETTEEEEEE-S-GGGHHHHHHHHHHHHHHTT---SEEEEE---TTTS---

Solvent-accessible surface area (backbone atoms only — not comparable to full-atom values): 11805 Å² total; per-residue (Å²): 139,79,84,84,78,90,79,81,86,84,81,79,76,67,91,75,75,88,66,62,93,80,58,76,86,70,67,76,81,78,75,79,77,81,59,81,82,82,69,76,80,87,68,81,81,70,68,68,92,79,72,61,93,72,72,94,77,75,60,71,70,58,55,53,53,50,52,52,49,49,49,63,74,48,70,56,71,90,48,61,87,58,52,60,61,51,50,54,47,62,74,42,54,92,50,70,93,50,91,73,68,37,69,67,71,57,53,70,68,55,68,70,60,47,62,44,35,42,66,40,50,59,72,55,40,87,43,47,42,84,28,25,44,57,95,37,29,39,34,26,36,45,71,60,65,72,93,49,44,69,63,49,26,55,49,51,40,48,42,31,43,74,51,69,43,76,67,75,43,47,44,68,27,79,59,35,90,79,70,62,70,77,124

Foldseek 3Di:
DDDDDPPDDPPPPPVDDPDPPPDPPCPPPPPPPPPPCPDDPDDPPPDDPPPDPDDPDDDPVVVVVVVVVVCVVCVCVVPDPCRVVVVVCVVCVLCVPHPPQAQAADAADDPVLCVLCVVLCVVCPPQWDWRHADPQETETAGPDDPVCQVVVFVVSQVSSVVSVHRHSGYHHHPHDPPPHPPD